Protein AF-0000000078875846 (afdb_homodimer)

pLDDT: mean 78.02, std 24.3, range [27.94, 97.88]

Radius of gyration: 31.75 Å; Cα contacts (8 Å, |Δi|>4): 490; chains: 2; bounding box: 48×80×135 Å

Solvent-accessible surface area (backbone atoms only — not comparable to full-atom values): 14966 Å² total; per-residue (Å²): 135,84,82,77,79,80,77,78,77,76,79,76,73,72,73,72,73,68,74,73,73,68,76,62,68,72,63,71,66,61,80,49,54,25,35,60,44,77,46,77,43,78,45,67,52,84,95,40,80,60,31,49,65,48,76,39,83,39,33,28,21,41,29,33,13,54,18,27,28,35,68,43,94,50,93,90,47,88,41,50,51,71,46,42,22,23,23,32,77,75,38,71,45,79,43,79,44,78,36,54,80,43,90,59,69,45,76,41,63,37,54,77,34,31,35,64,35,66,58,68,90,71,73,82,118,135,84,80,75,80,80,77,79,78,76,76,75,75,73,71,72,71,64,72,72,71,68,73,62,69,73,63,71,64,62,77,50,52,27,36,61,44,78,45,76,43,80,46,68,54,84,95,40,83,61,31,50,65,47,78,37,83,39,34,28,21,41,27,32,11,53,19,26,26,36,68,45,93,50,91,90,47,88,40,53,52,72,46,42,22,23,22,32,75,74,38,71,46,79,43,79,45,77,34,53,80,43,89,59,70,47,76,42,64,37,55,77,34,32,34,63,36,67,58,65,87,75,77,74,119

Nearest PDB structures (foldseek):
  5aej-assembly2_B  TM=7.466E-01  e=3.871E-05  Homo sapiens
  4jph-assembly2_C  TM=7.619E-01  e=1.679E-04  Mus musculus
  4jph-assembly2_D  TM=7.532E-01  e=4.006E-04  Mus musculus
  8enf-assembly1_A  TM=7.664E-01  e=6.899E-04  Caenorhabditis elegans
  5hk5-assembly2_E  TM=7.965E-01  e=8.574E-04  Mus musculus

Foldseek 3Di:
DPPPPPPPPPPPPPPPPPPPPPVPVPPPPPPQVKWKDKDWDWDDDPVDNQFDIDIDIAIDIDGHDDKDWAWDDDPVPTDTDIWAWDKDQDDKDWDWADTPRDGDIDIDIHGDGIDTDTPDPDDDD/DPPPPPPPPPPPPPPPPPPPPPCPVVPPPPCQVKWKDKDWDWDDDPVDNQFDIDIDIAIDIDGGDDKDWAWDDDPVPTDTDIWAWDKAQDDKDWDWADTPRDGDIDIDIHGDGIDTDTPDPDDDD

Sequence (250 aa):
MKLGTLVVLIILSVVLFQPFLNAQASLRFSSAKCRYRNFKQKVQIRDNPLCIPKKIRRSKCVGSCKSSAFPIVSAKGNQFRKICNCCTPIVEENEIVQFDGCEDTLTLPVIKRCECRPCGTRDELMKLGTLVVLIILSVVLFQPFLNAQASLRFSSAKCRYRNFKQKVQIRDNPLCIPKKIRRSKCVGSCKSSAFPIVSAKGNQFRKICNCCTPIVEENEIVQFDGCEDTLTLPVIKRCECRPCGTRDEL

Secondary structure (DSSP, 8-state):
--------------------------------EEEEEEEEEEE--TT-TTSPPEEEEEEEEEEEEEEEEEEE--SSSSEEEEEEEEEEEEEEEEEEEE-TTSS-EEEEEEEEEEEEEE--S-S--/--------------------------------EEEEEEEEEEE--TT-TTSPPEEEEEEEEEEEEEEEEEEE--SSSSEEEEEEEEEEEEEEEEEEEE-TTSS-EEEEEEEEEEEEEE--S-S--

InterPro domains:
  IPR006208 Glycoprotein hormone subunit beta [PF00007] (33-123)
  IPR029034 Cystine-knot cytokine [G3DSA:2.10.90.10] (19-124)
  IPR029034 Cystine-knot cytokine [SSF57501] (32-122)

Organism: Nematostella vectensis (NCBI:txid45351)

Structure (mmCIF, N/CA/C/O backbone):
data_AF-0000000078875846-model_v1
#
loop_
_entity.id
_entity.type
_entity.pdbx_description
1 polymer 'Glycoprotein hormone subunit beta domain-containing protein'
#
loop_
_atom_site.group_PDB
_atom_site.id
_atom_site.type_symbol
_atom_site.label_atom_id
_atom_site.label_alt_id
_atom_site.label_comp_id
_atom_site.label_asym_id
_atom_site.label_entity_id
_atom_site.label_seq_id
_atom_site.pdbx_PDB_ins_code
_atom_site.Cartn_x
_atom_site.Cartn_y
_atom_site.Cartn_z
_atom_site.occupancy
_atom_site.B_iso_or_equiv
_atom_site.auth_seq_id
_atom_site.auth_comp_id
_atom_site.auth_asym_id
_atom_site.auth_atom_id
_atom_site.pdbx_PDB_model_num
ATOM 1 N N . MET A 1 1 ? -30.531 40.312 -66.812 1 30.8 1 MET A N 1
ATOM 2 C CA . MET A 1 1 ? -30.75 39.531 -65.562 1 30.8 1 MET A CA 1
ATOM 3 C C . MET A 1 1 ? -29.438 39.062 -65 1 30.8 1 MET A C 1
ATOM 5 O O . MET A 1 1 ? -28.688 38.312 -65.625 1 30.8 1 MET A O 1
ATOM 9 N N . LYS A 1 2 ? -28.75 39.969 -64.125 1 41.53 2 LYS A N 1
ATOM 10 C CA . LYS A 1 2 ? -27.453 39.906 -63.469 1 41.53 2 LYS A CA 1
ATOM 11 C C . LYS A 1 2 ? -27.406 38.719 -62.5 1 41.53 2 LYS A C 1
ATOM 13 O O . LYS A 1 2 ? -28.359 38.469 -61.781 1 41.53 2 LYS A O 1
ATOM 18 N N . LEU A 1 3 ? -26.703 37.594 -62.906 1 42.38 3 LEU A N 1
ATOM 19 C CA . LEU A 1 3 ? -26.344 36.375 -62.188 1 42.38 3 LEU A CA 1
ATOM 20 C C . LEU A 1 3 ? -25.734 36.719 -60.812 1 42.38 3 LEU A C 1
ATOM 22 O O . LEU A 1 3 ? -24.75 37.469 -60.75 1 42.38 3 LEU A O 1
ATOM 26 N N . GLY A 1 4 ? -26.594 37 -59.781 1 41.16 4 GLY A N 1
ATOM 27 C CA . GLY A 1 4 ? -26.203 37.188 -58.406 1 41.16 4 GLY A CA 1
ATOM 28 C C . GLY A 1 4 ? -25.344 36.062 -57.875 1 41.16 4 GLY A C 1
ATOM 29 O O . GLY A 1 4 ? -25.641 34.875 -58.094 1 41.16 4 GLY A O 1
ATOM 30 N N . THR A 1 5 ? -23.984 36.219 -57.812 1 53.78 5 THR A N 1
ATOM 31 C CA . THR A 1 5 ? -22.938 35.375 -57.25 1 53.78 5 THR A CA 1
ATOM 32 C C . THR A 1 5 ? -23.203 35.062 -55.781 1 53.78 5 THR A C 1
ATOM 34 O O . THR A 1 5 ? -23.312 36 -54.969 1 53.78 5 THR A O 1
ATOM 37 N N . LEU A 1 6 ? -24.078 34.062 -55.438 1 46.47 6 LEU A N 1
ATOM 38 C CA . LEU A 1 6 ? -24.281 33.594 -54.062 1 46.47 6 LEU A CA 1
ATOM 39 C C . LEU A 1 6 ? -22.938 33.188 -53.438 1 46.47 6 LEU A C 1
ATOM 41 O O . LEU A 1 6 ? -22.25 32.312 -53.938 1 46.47 6 LEU A O 1
ATOM 45 N N . VAL A 1 7 ? -22.234 34.156 -52.781 1 47.88 7 VAL A N 1
ATOM 46 C CA . VAL A 1 7 ? -21.031 33.906 -52 1 47.88 7 VAL A CA 1
ATOM 47 C C . VAL A 1 7 ? -21.359 33.031 -50.781 1 47.88 7 VAL A C 1
ATOM 49 O O . VAL A 1 7 ? -22.125 33.469 -49.906 1 47.88 7 VAL A O 1
ATOM 52 N N . VAL A 1 8 ? -21.5 31.688 -50.906 1 47.72 8 VAL A N 1
ATOM 53 C CA . VAL A 1 8 ? -21.641 30.781 -49.781 1 47.72 8 VAL A CA 1
ATOM 54 C C . VAL A 1 8 ? -20.453 30.938 -48.844 1 47.72 8 VAL A C 1
ATOM 56 O O . VAL A 1 8 ? -19.312 30.703 -49.219 1 47.72 8 VAL A O 1
ATOM 59 N N . LEU A 1 9 ? -20.594 31.844 -47.844 1 45.47 9 LEU A N 1
ATOM 60 C CA . LEU A 1 9 ? -19.656 31.984 -46.719 1 45.47 9 LEU A CA 1
ATOM 61 C C . LEU A 1 9 ? -19.578 30.703 -45.906 1 45.47 9 LEU A C 1
ATOM 63 O O . LEU A 1 9 ? -20.547 30.312 -45.281 1 45.47 9 LEU A O 1
ATOM 67 N N . ILE A 1 10 ? -18.781 29.703 -46.312 1 52.78 10 ILE A N 1
ATOM 68 C CA . ILE A 1 10 ? -18.484 28.516 -45.531 1 52.78 10 ILE A CA 1
ATOM 69 C C . ILE A 1 10 ? -17.844 28.922 -44.188 1 52.78 10 ILE A C 1
ATOM 71 O O . ILE A 1 10 ? -16.766 29.516 -44.188 1 52.78 10 ILE A O 1
ATOM 75 N N . ILE A 1 11 ? -18.688 29.234 -43.188 1 49.91 11 ILE A N 1
ATOM 76 C CA . ILE A 1 11 ? -18.188 29.438 -41.812 1 49.91 11 ILE A CA 1
ATOM 77 C C . ILE A 1 11 ? -17.469 28.188 -41.344 1 49.91 11 ILE A C 1
ATOM 79 O O . ILE A 1 11 ? -18.078 27.141 -41.156 1 49.91 11 ILE A O 1
ATOM 83 N N . LEU A 1 12 ? -16.172 27.984 -41.781 1 49.03 12 LEU A N 1
ATOM 84 C CA . LEU A 1 12 ? -15.305 26.984 -41.188 1 49.03 12 LEU A CA 1
ATOM 85 C C . LEU A 1 12 ? -15.211 27.172 -39.656 1 49.03 12 LEU A C 1
ATOM 87 O O . LEU A 1 12 ? -14.656 28.172 -39.188 1 49.03 12 LEU A O 1
ATOM 91 N N . SER A 1 13 ? -16.266 26.859 -38.906 1 50.88 13 SER A N 1
ATOM 92 C CA . SER A 1 13 ? -16.156 26.812 -37.469 1 50.88 13 SER A CA 1
ATOM 93 C C . SER A 1 13 ? -14.914 26.047 -37.031 1 50.88 13 SER A C 1
ATOM 95 O O . SER A 1 13 ? -14.773 24.859 -37.344 1 50.88 13 SER A O 1
ATOM 97 N N . VAL A 1 14 ? -13.789 26.734 -37 1 47 14 VAL A N 1
ATOM 98 C CA . VAL A 1 14 ? -12.602 26.219 -36.344 1 47 14 VAL A CA 1
ATOM 99 C C . VAL A 1 14 ? -12.945 25.781 -34.906 1 47 14 VAL A C 1
ATOM 101 O O . VAL A 1 14 ? -13.297 26.609 -34.062 1 47 14 VAL A O 1
ATOM 104 N N . VAL A 1 15 ? -13.789 24.703 -34.75 1 46.88 15 VAL A N 1
ATOM 105 C CA . VAL A 1 15 ? -13.828 24.156 -33.406 1 46.88 15 VAL A CA 1
ATOM 106 C C . VAL A 1 15 ? -12.422 24.141 -32.812 1 46.88 15 VAL A C 1
ATOM 108 O O . VAL A 1 15 ? -11.539 23.438 -33.312 1 46.88 15 VAL A O 1
ATOM 111 N N . LEU A 1 16 ? -12 25.281 -32.281 1 46.38 16 LEU A N 1
ATOM 112 C CA . LEU A 1 16 ? -10.852 25.281 -31.375 1 46.38 16 LEU A CA 1
ATOM 113 C C . LEU A 1 16 ? -10.922 24.094 -30.422 1 46.38 16 LEU A C 1
ATOM 115 O O . LEU A 1 16 ? -11.828 24.016 -29.578 1 46.38 16 LEU A O 1
ATOM 119 N N . PHE A 1 17 ? -10.625 22.891 -30.953 1 47.84 17 PHE A N 1
ATOM 120 C CA . PHE A 1 17 ? -10.281 21.828 -30.016 1 47.84 17 PHE A CA 1
ATOM 121 C C . PHE A 1 17 ? -9.352 22.359 -28.922 1 47.84 17 PHE A C 1
ATOM 123 O O . PHE A 1 17 ? -8.219 22.75 -29.203 1 47.84 17 PHE A O 1
ATOM 130 N N . GLN A 1 18 ? -9.922 23.141 -27.938 1 44.47 18 GLN A N 1
ATOM 131 C CA . GLN A 1 18 ? -9.094 23.297 -26.75 1 44.47 18 GLN A CA 1
ATOM 132 C C . GLN A 1 18 ? -8.445 21.969 -26.344 1 44.47 18 GLN A C 1
ATOM 134 O O . GLN A 1 18 ? -9.133 20.953 -26.25 1 44.47 18 GLN A O 1
ATOM 139 N N . PRO A 1 19 ? -7.129 21.938 -26.625 1 42.31 19 PRO A N 1
ATOM 140 C CA . PRO A 1 19 ? -6.477 20.781 -25.984 1 42.31 19 PRO A CA 1
ATOM 141 C C . PRO A 1 19 ? -6.844 20.641 -24.516 1 42.31 19 PRO A C 1
ATOM 143 O O . PRO A 1 19 ? -6.805 21.609 -23.766 1 42.31 19 PRO A O 1
ATOM 146 N N . PHE A 1 20 ? -7.945 19.938 -24.25 1 45.41 20 PHE A N 1
ATOM 147 C CA . PHE A 1 20 ? -7.941 19.422 -22.891 1 45.41 20 PHE A CA 1
ATOM 148 C C . PHE A 1 20 ? -6.527 19.062 -22.453 1 45.41 20 PHE A C 1
ATOM 150 O O . PHE A 1 20 ? -5.848 18.281 -23.125 1 45.41 20 PHE A O 1
ATOM 157 N N . LEU A 1 21 ? -5.789 20.031 -21.922 1 35.41 21 LEU A N 1
ATOM 158 C CA . LEU A 1 21 ? -4.57 19.734 -21.172 1 35.41 21 LEU A CA 1
ATOM 159 C C . LEU A 1 21 ? -4.734 18.453 -20.359 1 35.41 21 LEU A C 1
ATOM 161 O O . LEU A 1 21 ? -5.594 18.375 -19.484 1 35.41 21 LEU A O 1
ATOM 165 N N . ASN A 1 22 ? -4.652 17.375 -21.047 1 37.69 22 ASN A N 1
ATOM 166 C CA . ASN A 1 22 ? -4.281 16.156 -20.328 1 37.69 22 ASN A CA 1
ATOM 167 C C . ASN A 1 22 ? -3.215 16.422 -19.266 1 37.69 22 ASN A C 1
ATOM 169 O O . ASN A 1 22 ? -2.1 16.828 -19.594 1 37.69 22 ASN A O 1
ATOM 173 N N . ALA A 1 23 ? -3.605 17.094 -18.141 1 30.62 23 ALA A N 1
ATOM 174 C CA . ALA A 1 23 ? -2.666 16.891 -17.031 1 30.62 23 ALA A CA 1
ATOM 175 C C . ALA A 1 23 ? -2.07 15.492 -17.078 1 30.62 23 ALA A C 1
ATOM 177 O O . ALA A 1 23 ? -2.695 14.531 -16.609 1 30.62 23 ALA A O 1
ATOM 178 N N . GLN A 1 24 ? -1.512 15.156 -18.109 1 31.33 24 GLN A N 1
ATOM 179 C CA . GLN A 1 24 ? -0.576 14.047 -17.984 1 31.33 24 GLN A CA 1
ATOM 180 C C . GLN A 1 24 ? 0.338 14.242 -16.766 1 31.33 24 GLN A C 1
ATOM 182 O O . GLN A 1 24 ? 1.17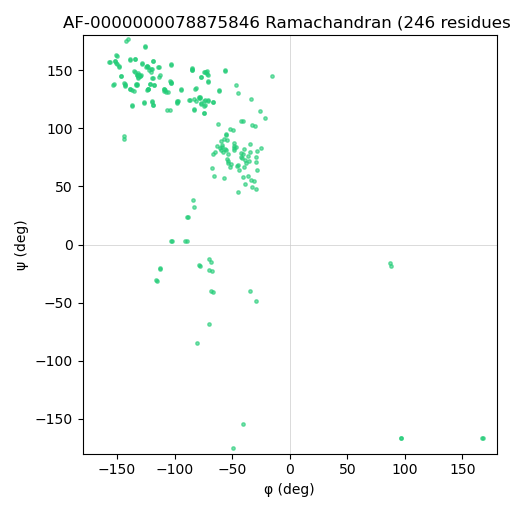 15.156 -16.766 1 31.33 24 GLN A O 1
ATOM 187 N N . ALA A 1 25 ? -0.181 14.188 -15.555 1 31.38 25 ALA A N 1
ATOM 188 C CA . ALA A 1 25 ? 0.838 13.945 -14.539 1 31.38 25 ALA A CA 1
ATOM 189 C C . ALA A 1 25 ? 2.014 13.156 -15.109 1 31.38 25 ALA A C 1
ATOM 191 O O . ALA A 1 25 ? 1.832 12.07 -15.664 1 31.38 25 ALA A O 1
ATOM 192 N N . SER A 1 26 ? 2.891 13.852 -15.781 1 34.03 26 SER A N 1
ATOM 193 C CA . SER A 1 26 ? 4.18 13.188 -15.938 1 34.03 26 SER A CA 1
ATOM 194 C C . SER A 1 26 ? 4.457 12.234 -14.773 1 34.03 26 SER A C 1
ATOM 196 O O . SER A 1 26 ? 4.719 12.68 -13.656 1 34.03 26 SER A O 1
ATOM 198 N N . LEU A 1 27 ? 3.686 11.32 -14.695 1 36.25 27 LEU A N 1
ATOM 199 C CA . LEU A 1 27 ? 4.145 10.258 -13.812 1 36.25 27 LEU A CA 1
ATOM 200 C C . LEU A 1 27 ? 5.637 10 -14 1 36.25 27 LEU A C 1
ATOM 202 O O . LEU A 1 27 ? 6.047 9.406 -14.992 1 36.25 27 LEU A O 1
ATOM 206 N N . ARG A 1 28 ? 6.379 11.047 -13.797 1 33.94 28 ARG A N 1
ATOM 207 C CA . ARG A 1 28 ? 7.723 10.555 -13.523 1 33.94 28 ARG A CA 1
ATOM 208 C C . ARG A 1 28 ? 7.68 9.18 -12.867 1 33.94 28 ARG A C 1
ATOM 210 O O . ARG A 1 28 ? 7.18 9.039 -11.75 1 33.94 28 ARG A O 1
ATOM 217 N N . PHE A 1 29 ? 7.383 8.164 -13.688 1 38.75 29 PHE A N 1
ATOM 218 C CA . PHE A 1 29 ? 7.594 6.805 -13.211 1 38.75 29 PHE A CA 1
ATOM 219 C C . PHE A 1 29 ? 8.945 6.676 -12.516 1 38.75 29 PHE A C 1
ATOM 221 O O . PHE A 1 29 ? 9.984 6.594 -13.18 1 38.75 29 PHE A O 1
ATOM 228 N N . SER A 1 30 ? 9.242 7.562 -11.719 1 40.47 30 SER A N 1
ATOM 229 C CA . SER A 1 30 ? 10.367 7 -10.977 1 40.47 30 SER A CA 1
ATOM 230 C C . SER A 1 30 ? 10.328 5.477 -10.984 1 40.47 30 SER A C 1
ATOM 232 O O . SER A 1 30 ? 9.258 4.875 -11 1 40.47 30 SER A O 1
ATOM 234 N N . SER A 1 31 ? 11.273 4.797 -11.594 1 45 31 SER A N 1
ATOM 235 C CA . SER A 1 31 ? 11.461 3.352 -11.703 1 45 31 SER A CA 1
ATOM 236 C C . SER A 1 31 ? 10.883 2.627 -10.492 1 45 31 SER A C 1
ATOM 238 O O . SER A 1 31 ? 11.422 2.715 -9.391 1 45 31 SER A O 1
ATOM 240 N N . ALA A 1 32 ? 9.656 2.908 -10.039 1 55.03 32 ALA A N 1
ATOM 241 C CA . ALA A 1 32 ? 9.141 1.943 -9.07 1 55.03 32 ALA A CA 1
ATOM 242 C C . ALA A 1 32 ? 9.664 0.54 -9.367 1 55.03 32 ALA A C 1
ATOM 244 O O . ALA A 1 32 ? 9.695 0.113 -10.523 1 55.03 32 ALA A O 1
ATOM 245 N N . LYS A 1 33 ? 10.547 0.12 -8.68 1 81.56 33 LYS A N 1
ATOM 246 C CA . LYS A 1 33 ? 11.117 -1.2 -8.93 1 81.56 33 LYS A CA 1
ATOM 247 C C . LYS A 1 33 ? 10.094 -2.301 -8.672 1 81.56 33 LYS A C 1
ATOM 249 O O . LYS A 1 33 ? 10.039 -2.859 -7.57 1 81.56 33 LYS A O 1
ATOM 254 N N . CYS A 1 34 ? 8.969 -2.254 -9.406 1 94 34 CYS A N 1
ATOM 255 C CA . CYS A 1 34 ? 8 -3.344 -9.414 1 94 34 CYS A CA 1
ATOM 256 C C . CYS A 1 34 ? 8.102 -4.16 -10.695 1 94 34 CYS A C 1
ATOM 258 O O . CYS A 1 34 ? 7.93 -3.623 -11.789 1 94 34 CYS A O 1
ATOM 260 N N . ARG A 1 35 ? 8.461 -5.359 -10.531 1 96.5 35 ARG A N 1
ATOM 261 C CA . ARG A 1 35 ? 8.672 -6.254 -11.664 1 96.5 35 ARG A CA 1
ATOM 262 C C . ARG A 1 35 ? 8.109 -7.645 -11.383 1 96.5 35 ARG A C 1
ATOM 264 O O . ARG A 1 35 ? 7.805 -7.969 -10.234 1 96.5 35 ARG A O 1
ATOM 271 N N . TYR A 1 36 ? 7.867 -8.359 -12.516 1 96.69 36 TYR A N 1
ATOM 272 C CA . TYR A 1 36 ? 7.484 -9.75 -12.266 1 96.69 36 TYR A CA 1
ATOM 273 C C . TYR A 1 36 ? 8.711 -10.633 -12.094 1 96.69 36 TYR A C 1
ATOM 275 O O . TYR A 1 36 ? 9.781 -10.328 -12.625 1 96.69 36 TYR A O 1
ATOM 283 N N . ARG A 1 37 ? 8.594 -11.609 -11.367 1 97.25 37 ARG A N 1
ATOM 284 C CA . ARG A 1 37 ? 9.617 -12.625 -11.141 1 97.25 37 ARG A CA 1
ATOM 285 C C . ARG A 1 37 ? 9.031 -14.023 -11.258 1 97.25 37 ARG A C 1
ATOM 287 O O . ARG A 1 37 ? 7.926 -14.281 -10.773 1 97.25 37 ARG A O 1
ATOM 294 N N . ASN A 1 38 ? 9.805 -14.82 -11.898 1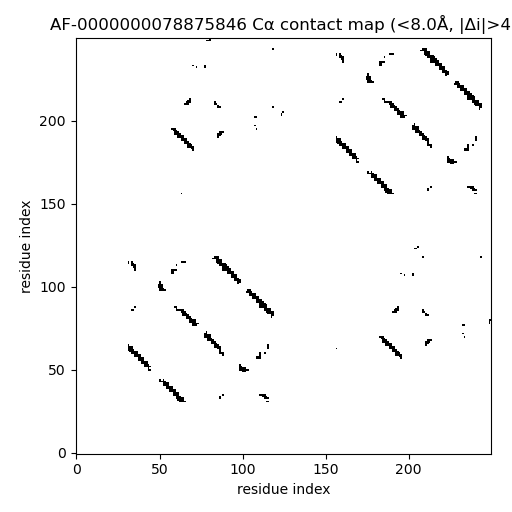 96.88 38 ASN A N 1
ATOM 295 C CA . ASN A 1 38 ? 9.375 -16.219 -12.008 1 96.88 38 ASN A CA 1
ATOM 296 C C . ASN A 1 38 ? 9.797 -17.016 -10.781 1 96.88 38 ASN A C 1
ATOM 298 O O . ASN A 1 38 ? 10.789 -16.703 -10.133 1 96.88 38 ASN A O 1
ATOM 302 N N . PHE A 1 39 ? 9.023 -18.031 -10.508 1 97.44 39 PHE A N 1
ATOM 303 C CA . PHE A 1 39 ? 9.328 -19 -9.461 1 97.44 39 PHE A CA 1
ATOM 304 C C . PHE A 1 39 ? 8.742 -20.359 -9.797 1 97.44 39 PHE A C 1
ATOM 306 O O . PHE A 1 39 ? 7.938 -20.484 -10.727 1 97.44 39 PHE A O 1
ATOM 313 N N . LYS A 1 40 ? 9.242 -21.312 -9.117 1 96.94 40 LYS A N 1
ATOM 314 C CA . LYS A 1 40 ? 8.711 -22.656 -9.312 1 96.94 40 LYS A CA 1
ATOM 315 C C . LYS A 1 40 ? 7.801 -23.047 -8.148 1 96.94 40 LYS A C 1
ATOM 317 O O . LYS A 1 40 ? 8.102 -22.75 -6.992 1 96.94 40 LYS A O 1
ATOM 322 N N . GLN A 1 41 ? 6.719 -23.719 -8.508 1 95.44 41 GLN A N 1
ATOM 323 C CA . GLN A 1 41 ? 5.766 -24.188 -7.512 1 95.44 41 GLN A CA 1
ATOM 324 C C . GLN A 1 41 ? 5.32 -25.609 -7.805 1 95.44 41 GLN A C 1
ATOM 326 O O . GLN A 1 41 ? 4.996 -25.953 -8.945 1 95.44 41 GLN A O 1
ATOM 331 N N . LYS A 1 42 ? 5.328 -26.406 -6.793 1 95.38 42 LYS A N 1
ATOM 332 C CA . LYS A 1 42 ? 4.742 -27.734 -6.93 1 95.38 42 LYS A CA 1
ATOM 333 C C . LYS A 1 42 ? 3.221 -27.688 -6.848 1 95.38 42 LYS A C 1
ATOM 335 O O . LYS A 1 42 ? 2.666 -27.141 -5.891 1 95.38 42 LYS A O 1
ATOM 340 N N . VAL A 1 43 ? 2.652 -28.25 -7.867 1 92.94 43 VAL A N 1
ATOM 341 C CA . VAL A 1 43 ? 1.195 -28.188 -7.91 1 92.94 43 VAL A CA 1
ATOM 342 C C . VAL A 1 43 ? 0.62 -29.594 -7.945 1 92.94 43 VAL A C 1
ATOM 344 O O . VAL A 1 43 ? 1.165 -30.484 -8.609 1 92.94 43 VAL A O 1
ATOM 347 N N . GLN A 1 44 ? -0.454 -29.828 -7.191 1 92 44 GLN A N 1
ATOM 348 C CA . GLN A 1 44 ? -1.208 -31.078 -7.156 1 92 44 GLN A CA 1
ATOM 349 C C . GLN A 1 44 ? -2.707 -30.812 -7.273 1 92 44 GLN A C 1
ATOM 351 O O . GLN A 1 44 ? -3.215 -29.828 -6.746 1 92 44 GLN A O 1
ATOM 356 N N . ILE A 1 45 ? -3.312 -31.781 -8 1 90.06 45 ILE A N 1
ATOM 357 C CA . ILE A 1 45 ? -4.77 -31.703 -8.062 1 90.06 45 ILE A CA 1
ATOM 358 C C . ILE A 1 45 ? -5.375 -32.344 -6.816 1 90.06 45 ILE A C 1
ATOM 360 O O . ILE A 1 45 ? -5.262 -33.562 -6.613 1 90.06 45 ILE A O 1
ATOM 364 N N . ARG A 1 46 ? -6.02 -31.484 -6.07 1 88.25 46 ARG A N 1
ATOM 365 C CA . ARG A 1 46 ? -6.488 -31.938 -4.766 1 88.25 46 ARG A CA 1
ATOM 366 C C . ARG A 1 46 ? -7.586 -33 -4.91 1 88.25 46 ARG A C 1
ATOM 368 O O . ARG A 1 46 ? -7.582 -34 -4.199 1 88.25 46 ARG A O 1
ATOM 375 N N . ASP A 1 47 ? -8.5 -32.875 -5.793 1 88.31 47 ASP A N 1
ATOM 376 C CA . ASP A 1 47 ? -9.688 -33.719 -5.879 1 88.31 47 ASP A CA 1
ATOM 377 C C . ASP A 1 47 ? -9.43 -34.938 -6.75 1 88.31 47 ASP A C 1
ATOM 379 O O . ASP A 1 47 ? -10.352 -35.719 -7.02 1 88.31 47 ASP A O 1
ATOM 383 N N . ASN A 1 48 ? -8.172 -35.188 -7.316 1 93.25 48 ASN A N 1
ATOM 384 C CA . ASN A 1 48 ? -7.832 -36.344 -8.172 1 93.25 48 ASN A CA 1
ATOM 385 C C . ASN A 1 48 ? -6.414 -36.812 -7.914 1 93.25 48 ASN A C 1
ATOM 387 O O . ASN A 1 48 ? -5.473 -36.406 -8.586 1 93.25 48 ASN A O 1
ATOM 391 N N . PRO A 1 49 ? -6.277 -37.812 -6.992 1 92.38 49 PRO A N 1
ATOM 392 C CA . PRO A 1 49 ? -4.949 -38.281 -6.59 1 92.38 49 PRO A CA 1
ATOM 393 C C . PRO A 1 49 ? -4.234 -39.062 -7.707 1 92.38 49 PRO A C 1
ATOM 395 O O . PRO A 1 49 ? -3.037 -39.312 -7.605 1 92.38 49 PRO A O 1
ATOM 398 N N . LEU A 1 50 ? -4.945 -39.406 -8.68 1 95.5 50 LEU A N 1
ATOM 399 C CA . LEU A 1 50 ? -4.328 -40.094 -9.805 1 95.5 50 LEU A CA 1
ATOM 400 C C . LEU A 1 50 ? -3.42 -39.156 -10.594 1 95.5 50 LEU A C 1
ATOM 402 O O . LEU A 1 50 ? -2.531 -39.625 -11.32 1 95.5 50 LEU A O 1
ATOM 406 N N . CYS A 1 51 ? -3.656 -37.844 -10.469 1 96.31 51 CYS A N 1
ATOM 407 C CA . CYS A 1 51 ? -2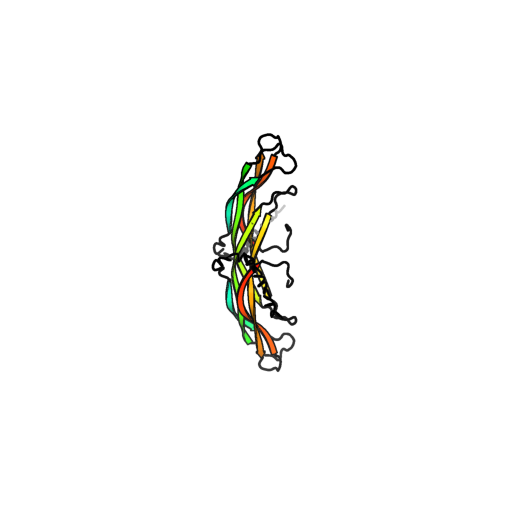.818 -36.875 -11.133 1 96.31 51 CYS A CA 1
ATOM 408 C C . CYS A 1 51 ? -1.468 -36.75 -10.445 1 96.31 51 CYS A C 1
ATOM 410 O O . CYS A 1 51 ? -1.4 -36.375 -9.266 1 96.31 51 CYS A O 1
ATOM 412 N N . ILE A 1 52 ? -0.342 -36.938 -11.109 1 96.56 52 ILE A N 1
ATOM 413 C CA . ILE A 1 52 ? 1.005 -36.875 -10.547 1 96.56 52 ILE A CA 1
ATOM 414 C C . ILE A 1 52 ? 1.417 -35.406 -10.352 1 96.56 52 ILE A C 1
ATOM 416 O O . ILE A 1 52 ? 1.387 -34.625 -11.289 1 96.56 52 ILE A O 1
ATOM 420 N N . PRO A 1 53 ? 1.721 -35.062 -9.156 1 95.56 53 PRO A N 1
ATOM 421 C CA . PRO A 1 53 ? 2.176 -33.688 -8.914 1 95.56 53 PRO A CA 1
ATOM 422 C C . PRO A 1 53 ? 3.383 -33.312 -9.766 1 95.56 53 PRO A C 1
ATOM 424 O O . PRO A 1 53 ? 4.203 -34.188 -10.094 1 95.56 53 PRO A O 1
ATOM 427 N N . LYS A 1 54 ? 3.463 -31.969 -10.094 1 94.12 54 LYS A N 1
ATOM 428 C CA . LYS A 1 54 ? 4.605 -31.516 -10.875 1 94.12 54 LYS A CA 1
ATOM 429 C C . LYS A 1 54 ? 4.98 -30.078 -10.523 1 94.12 54 LYS A C 1
ATOM 431 O O . LYS A 1 54 ? 4.145 -29.312 -10.031 1 94.12 54 LYS A O 1
ATOM 436 N N . LYS A 1 55 ? 6.258 -29.797 -10.742 1 95.75 55 LYS A N 1
ATOM 437 C CA . LYS A 1 55 ? 6.766 -28.438 -10.547 1 95.75 55 LYS A CA 1
ATOM 438 C C . LYS A 1 55 ? 6.496 -27.578 -11.781 1 95.75 55 LYS A C 1
ATOM 440 O O . LYS A 1 55 ? 6.879 -27.938 -12.891 1 95.75 55 LYS A O 1
ATOM 445 N N . ILE A 1 56 ? 5.832 -26.469 -11.5 1 95.44 56 ILE A N 1
ATOM 446 C CA . ILE A 1 56 ? 5.496 -25.594 -12.617 1 95.44 56 ILE A CA 1
ATOM 447 C C . ILE A 1 56 ? 6.086 -24.203 -12.383 1 95.44 56 ILE A C 1
ATOM 449 O O . ILE A 1 56 ? 6.281 -23.781 -11.242 1 95.44 56 ILE A O 1
ATOM 453 N N . ARG A 1 57 ? 6.391 -23.578 -13.523 1 95.25 57 ARG A N 1
ATOM 454 C CA . ARG A 1 57 ? 6.84 -22.188 -13.477 1 95.25 57 ARG A CA 1
ATOM 455 C C . ARG A 1 57 ? 5.66 -21.234 -13.312 1 95.25 57 ARG A C 1
ATOM 457 O O . ARG A 1 57 ? 4.672 -21.328 -14.047 1 95.25 57 ARG A O 1
ATOM 464 N N . ARG A 1 58 ? 5.805 -20.359 -12.258 1 96.62 58 ARG A N 1
ATOM 465 C CA . ARG A 1 58 ? 4.82 -19.312 -12.008 1 96.62 58 ARG A CA 1
ATOM 466 C C . ARG A 1 58 ? 5.484 -17.938 -11.938 1 96.62 58 ARG A C 1
ATOM 468 O O . ARG A 1 58 ? 6.711 -17.844 -12.008 1 96.62 58 ARG A O 1
ATOM 475 N N . SER A 1 59 ? 4.578 -16.922 -11.93 1 97.62 59 SER A N 1
ATOM 476 C CA . SER A 1 59 ? 5.098 -15.555 -11.844 1 97.62 59 SER A CA 1
ATOM 477 C C . SER A 1 59 ? 4.391 -14.758 -10.758 1 97.62 59 SER A C 1
ATOM 479 O O . SER A 1 59 ? 3.205 -14.961 -10.5 1 97.62 59 SER A O 1
ATOM 481 N N . LYS A 1 60 ? 5.176 -13.906 -10.141 1 97.88 60 LYS A N 1
ATOM 482 C CA . LYS A 1 60 ? 4.648 -12.992 -9.133 1 97.88 60 LYS A CA 1
ATOM 483 C C . LYS A 1 60 ? 5.172 -11.578 -9.344 1 97.88 60 LYS A C 1
ATOM 485 O O . LYS A 1 60 ? 6.145 -11.367 -10.07 1 97.88 60 LYS A O 1
ATOM 490 N N . CYS A 1 61 ? 4.418 -10.664 -8.766 1 97.19 61 CYS A N 1
ATOM 491 C CA . CYS A 1 61 ? 4.91 -9.289 -8.758 1 97.19 61 CYS A CA 1
ATOM 492 C C . CYS A 1 61 ? 5.664 -8.992 -7.465 1 97.19 61 CYS A C 1
ATOM 494 O O . CYS A 1 61 ? 5.215 -9.359 -6.379 1 97.19 61 CYS A O 1
ATOM 496 N N . VAL A 1 62 ? 6.836 -8.352 -7.684 1 97.06 62 VAL A N 1
ATOM 497 C CA . VAL A 1 62 ? 7.641 -7.965 -6.531 1 97.06 62 VAL A CA 1
ATOM 498 C C . VAL A 1 62 ? 8.32 -6.625 -6.805 1 97.06 62 VAL A C 1
ATOM 500 O O . VAL A 1 62 ? 8.789 -6.375 -7.914 1 97.06 62 VAL A O 1
ATOM 503 N N . GLY A 1 63 ? 8.297 -5.828 -5.695 1 95.62 63 GLY A N 1
ATOM 504 C CA . GLY A 1 63 ? 9.008 -4.566 -5.82 1 95.62 63 GLY A CA 1
ATOM 505 C C . GLY A 1 63 ? 8.695 -3.586 -4.707 1 95.62 63 GLY A C 1
ATOM 506 O O . GLY A 1 63 ? 8.289 -3.99 -3.615 1 95.62 63 GLY A O 1
ATOM 507 N N . SER A 1 64 ? 9.102 -2.346 -4.941 1 94 64 SER A N 1
ATOM 508 C CA . SER A 1 64 ? 8.852 -1.237 -4.027 1 94 64 SER A CA 1
ATOM 509 C C . SER A 1 64 ? 8.102 -0.107 -4.727 1 94 64 SER A C 1
ATOM 511 O O . SER A 1 64 ? 8.414 0.247 -5.863 1 94 64 SER A O 1
ATOM 513 N N . CYS A 1 65 ? 7.082 0.338 -3.988 1 93.69 65 CYS A N 1
ATOM 514 C CA . CYS A 1 65 ? 6.246 1.382 -4.574 1 93.69 65 CYS A CA 1
ATOM 515 C C . CYS A 1 65 ? 6.188 2.604 -3.664 1 93.69 65 CYS A C 1
ATOM 517 O O . CYS A 1 65 ? 6.297 2.482 -2.443 1 93.69 65 CYS A O 1
ATOM 519 N N . LYS A 1 66 ? 5.957 3.672 -4.324 1 94 66 LYS A N 1
ATOM 520 C CA . LYS A 1 66 ? 5.91 4.938 -3.602 1 94 66 LYS A CA 1
ATOM 521 C C . LYS A 1 66 ? 4.656 5.031 -2.736 1 94 66 LYS A C 1
ATOM 523 O O . LYS A 1 66 ? 3.598 4.52 -3.111 1 94 66 LYS A O 1
ATOM 528 N N . SER A 1 67 ? 4.891 5.711 -1.606 1 94 67 SER A N 1
ATOM 529 C CA . SER A 1 67 ? 3.768 5.984 -0.714 1 94 67 SER A CA 1
ATOM 530 C C . SER A 1 67 ? 4.043 7.203 0.161 1 94 67 SER A C 1
ATOM 532 O O . SER A 1 67 ? 5.195 7.605 0.331 1 94 67 SER A O 1
ATOM 534 N N . SER A 1 68 ? 2.943 7.758 0.602 1 95.5 68 SER A N 1
ATOM 535 C CA . SER A 1 68 ? 3.059 8.93 1.463 1 95.5 68 SER A CA 1
ATOM 536 C C . SER A 1 68 ? 1.871 9.031 2.414 1 95.5 68 SER A C 1
ATOM 538 O O . SER A 1 68 ? 0.799 8.492 2.141 1 95.5 68 SER A O 1
ATOM 540 N N . ALA A 1 69 ? 2.107 9.781 3.545 1 95.81 69 ALA A N 1
ATOM 541 C CA . ALA A 1 69 ? 1.072 10.117 4.52 1 95.81 69 ALA A CA 1
ATOM 542 C C . ALA A 1 69 ? 1.182 11.57 4.957 1 95.81 69 ALA A C 1
ATOM 544 O O . ALA A 1 69 ? 2.168 11.969 5.582 1 95.81 69 ALA A O 1
ATOM 545 N N . PHE A 1 70 ? 0.096 12.25 4.676 1 96.25 70 PHE A N 1
ATOM 546 C CA . PHE A 1 70 ? 0.04 13.68 4.941 1 96.25 70 PHE A CA 1
ATOM 547 C C . PHE A 1 70 ? -0.883 13.977 6.117 1 96.25 70 PHE A C 1
ATOM 549 O O . PHE A 1 70 ? -2.02 13.5 6.156 1 96.25 70 PHE A O 1
ATOM 556 N N . PRO A 1 71 ? -0.347 14.844 7.043 1 94.62 71 PRO A N 1
ATOM 557 C CA . PRO A 1 71 ? -1.268 15.219 8.117 1 94.62 71 PRO A CA 1
ATOM 558 C C . PRO A 1 71 ? -2.385 16.141 7.648 1 94.62 71 PRO A C 1
ATOM 560 O O . PRO A 1 71 ? -2.15 17.016 6.812 1 94.62 71 PRO A O 1
ATOM 563 N N . ILE A 1 72 ? -3.576 15.891 8.164 1 90.38 72 ILE A N 1
ATOM 564 C CA . ILE A 1 72 ? -4.699 16.766 7.879 1 90.38 72 ILE A CA 1
ATOM 565 C C . ILE A 1 72 ? -5.125 17.484 9.156 1 90.38 72 ILE A C 1
ATOM 567 O O . ILE A 1 72 ? -4.969 16.953 10.258 1 90.38 72 ILE A O 1
ATOM 571 N N . VAL A 1 73 ? -5.523 18.688 8.945 1 84.5 73 VAL A N 1
ATOM 572 C CA . VAL A 1 73 ? -6.059 19.422 10.086 1 84.5 73 VAL A CA 1
ATOM 573 C C . VAL A 1 73 ? -7.449 18.906 10.438 1 84.5 73 VAL A C 1
ATOM 575 O O . VAL A 1 73 ? -8.336 18.859 9.578 1 84.5 73 VAL A O 1
ATOM 578 N N . SER A 1 74 ? -7.602 18.406 11.656 1 82.25 74 SER A N 1
ATOM 579 C CA . SER A 1 74 ? -8.859 17.781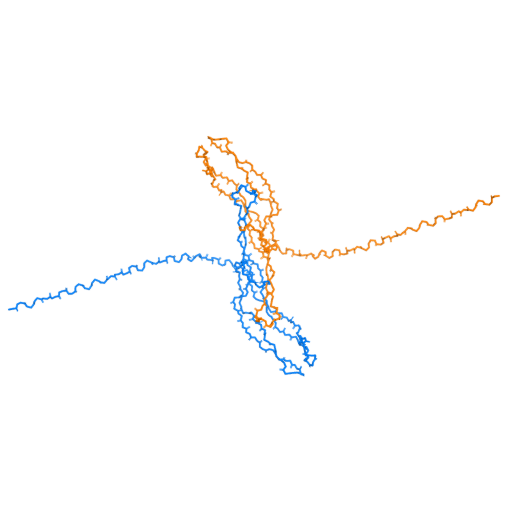 12.07 1 82.25 74 SER A CA 1
ATOM 580 C C . SER A 1 74 ? -9.141 18.031 13.547 1 82.25 74 SER A C 1
ATOM 582 O O . SER A 1 74 ? -8.211 18.172 14.344 1 82.25 74 SER A O 1
ATOM 584 N N . ALA A 1 75 ? -10.422 18.188 13.812 1 78.44 75 ALA A N 1
ATOM 585 C CA . ALA A 1 75 ? -10.844 18.312 15.203 1 78.44 75 ALA A CA 1
ATOM 586 C C . ALA A 1 75 ? -10.883 16.938 15.891 1 78.44 75 ALA A C 1
ATOM 588 O O . ALA A 1 75 ? -10.938 16.859 17.125 1 78.44 75 ALA A O 1
ATOM 589 N N . LYS A 1 76 ? -10.922 15.875 15.156 1 83.75 76 LYS A N 1
ATOM 590 C CA . LYS A 1 76 ? -11.078 14.516 15.656 1 83.75 76 LYS A CA 1
ATOM 591 C C . LYS A 1 76 ? -9.727 13.891 15.984 1 83.75 76 LYS A C 1
ATOM 593 O O . LYS A 1 76 ? -9.594 12.664 15.992 1 83.75 76 LYS A O 1
ATOM 598 N N . GLY A 1 77 ? -8.656 14.734 16.266 1 86.94 77 GLY A N 1
ATOM 599 C CA . GLY A 1 77 ? -7.336 14.188 16.562 1 86.94 77 GLY A CA 1
ATOM 600 C C . GLY A 1 77 ? -6.414 14.164 15.359 1 86.94 77 GLY A C 1
ATOM 601 O O . GLY A 1 77 ? -6.66 14.859 14.375 1 86.94 77 GLY A O 1
ATOM 602 N N . ASN A 1 78 ? -5.316 13.422 15.539 1 91.19 78 ASN A N 1
ATOM 603 C CA . ASN A 1 78 ? -4.332 13.344 14.469 1 91.19 78 ASN A CA 1
ATOM 604 C C . ASN A 1 78 ? -4.82 12.461 13.32 1 91.19 78 ASN A C 1
ATOM 606 O O . ASN A 1 78 ? -5.074 11.273 13.508 1 91.19 78 ASN A O 1
ATOM 610 N N . GLN A 1 79 ? -5.059 13.086 12.18 1 91.44 79 GLN A N 1
ATOM 611 C CA . GLN A 1 79 ? -5.473 12.375 10.977 1 91.44 79 GLN A CA 1
ATOM 612 C C . GLN A 1 79 ? -4.469 12.594 9.844 1 91.44 79 GLN A C 1
ATOM 614 O O . GLN A 1 79 ? -3.852 13.656 9.742 1 91.44 79 GLN A O 1
ATOM 619 N N . PHE A 1 80 ? -4.438 11.547 9 1 93.25 80 PHE A N 1
ATOM 620 C CA . PHE A 1 80 ? -3.521 11.594 7.867 1 93.25 80 PHE A CA 1
ATOM 621 C C . PHE A 1 80 ? -4.227 11.164 6.586 1 93.25 80 PHE A C 1
ATOM 623 O O . PHE A 1 80 ? -5.051 10.242 6.602 1 93.25 80 PHE A O 1
ATOM 630 N N . ARG A 1 81 ? -3.957 11.875 5.535 1 93 81 ARG A N 1
ATOM 631 C CA . ARG A 1 81 ? -4.305 11.414 4.195 1 93 81 ARG A CA 1
ATOM 632 C C . ARG A 1 81 ? -3.197 10.547 3.609 1 93 81 ARG A C 1
ATOM 634 O O . ARG A 1 81 ? -2.066 11.008 3.441 1 93 81 ARG A O 1
ATOM 641 N N . LYS A 1 82 ? -3.586 9.406 3.248 1 93.12 82 LYS A N 1
ATOM 642 C CA . LYS A 1 82 ? -2.598 8.438 2.773 1 93.12 82 LYS A CA 1
ATOM 643 C C . LYS A 1 82 ? -2.734 8.211 1.271 1 93.12 82 LYS A C 1
ATOM 645 O O . LYS A 1 82 ? -3.848 8.109 0.751 1 93.12 82 LYS A O 1
ATOM 650 N N . ILE A 1 83 ? -1.592 8.242 0.656 1 93.44 83 ILE A N 1
ATOM 651 C CA . ILE A 1 83 ? -1.459 7.781 -0.721 1 93.44 83 ILE A CA 1
ATOM 652 C C . ILE A 1 83 ? -0.467 6.621 -0.782 1 93.44 83 ILE A C 1
ATOM 654 O O . ILE A 1 83 ? 0.696 6.77 -0.399 1 93.44 83 ILE A O 1
ATOM 658 N N . CYS A 1 84 ? -0.964 5.609 -1.282 1 91.88 84 CYS A N 1
ATOM 659 C CA . CYS A 1 84 ? -0.097 4.438 -1.276 1 91.88 84 CYS A CA 1
ATOM 660 C C . CYS A 1 84 ? -0.284 3.613 -2.545 1 91.88 84 CYS A C 1
ATOM 662 O O . CYS A 1 84 ? -1.41 3.428 -3.01 1 91.88 84 CYS A O 1
ATOM 664 N N . ASN A 1 85 ? 0.801 3.197 -3.08 1 92.06 85 ASN A N 1
ATOM 665 C CA . ASN A 1 85 ? 0.795 2.297 -4.227 1 92.06 85 ASN A CA 1
ATOM 666 C C . ASN A 1 85 ? 1.368 0.928 -3.867 1 92.06 85 ASN A C 1
ATOM 668 O O . ASN A 1 85 ? 2.242 0.823 -3.006 1 92.06 85 ASN A O 1
ATOM 672 N N . CYS A 1 86 ? 0.899 -0.131 -4.637 1 92.94 86 CYS A N 1
ATOM 673 C CA . CYS A 1 86 ? 1.341 -1.505 -4.426 1 92.94 86 CYS A CA 1
ATOM 674 C C . CYS A 1 86 ? 1.65 -2.188 -5.75 1 92.94 86 CYS A C 1
ATOM 676 O O . CYS A 1 86 ? 1.003 -1.913 -6.762 1 92.94 86 CYS A O 1
ATOM 678 N N . CYS A 1 87 ? 2.572 -3.064 -5.664 1 94.44 87 CYS A N 1
ATOM 679 C CA . CYS A 1 87 ? 2.945 -3.818 -6.855 1 94.44 87 CYS A CA 1
ATOM 680 C C . CYS A 1 87 ? 1.806 -4.723 -7.309 1 94.44 87 CYS A C 1
ATOM 682 O O . CYS A 1 87 ? 1.362 -5.594 -6.559 1 94.44 87 CYS A O 1
ATOM 684 N N . THR A 1 88 ? 1.387 -4.527 -8.555 1 94.38 88 THR A N 1
ATOM 685 C CA . THR A 1 88 ? 0.155 -5.148 -9.039 1 94.38 88 THR A CA 1
ATOM 686 C C . THR A 1 88 ? 0.331 -5.672 -10.461 1 94.38 88 THR A C 1
ATOM 688 O O . THR A 1 88 ? 0.894 -4.984 -11.312 1 94.38 88 THR A O 1
ATOM 691 N N . PRO A 1 89 ? -0.166 -6.977 -10.656 1 95.62 89 PRO A N 1
ATOM 692 C CA . PRO A 1 89 ? -0.17 -7.434 -12.047 1 95.62 89 PRO A CA 1
ATOM 693 C C . PRO A 1 89 ? -1.049 -6.574 -12.953 1 95.62 89 PRO A C 1
ATOM 695 O O . PRO A 1 89 ? -2.201 -6.289 -12.609 1 95.62 89 PRO A O 1
ATOM 698 N N . ILE A 1 90 ? -0.471 -6.203 -14.086 1 95.31 90 ILE A N 1
ATOM 699 C CA . ILE A 1 90 ? -1.242 -5.363 -14.992 1 95.31 90 ILE A CA 1
ATOM 700 C C . ILE A 1 90 ? -1.518 -6.129 -16.297 1 95.31 90 ILE A C 1
ATOM 702 O O . ILE A 1 90 ? -2.514 -5.871 -16.969 1 95.31 90 ILE A O 1
ATOM 706 N N . VAL A 1 91 ? -0.62 -7 -16.688 1 96.88 91 VAL A N 1
ATOM 707 C CA . VAL A 1 91 ? -0.796 -7.879 -17.844 1 96.88 91 VAL A CA 1
ATOM 708 C C . VAL A 1 91 ? -0.568 -9.328 -17.422 1 96.88 91 VAL A C 1
ATOM 710 O O . VAL A 1 91 ? 0.468 -9.656 -16.844 1 96.88 91 VAL A O 1
ATOM 713 N N . GLU A 1 92 ? -1.557 -10.109 -17.656 1 96.44 92 GLU A N 1
ATOM 714 C CA . GLU A 1 92 ? -1.458 -11.539 -17.375 1 96.44 92 GLU A CA 1
ATOM 715 C C . GLU A 1 92 ? -1.954 -12.375 -18.547 1 96.44 92 GLU A C 1
ATOM 717 O O . GLU A 1 92 ? -2.82 -11.938 -19.312 1 96.44 92 GLU A O 1
ATOM 722 N N . GLU A 1 93 ? -1.391 -13.469 -18.766 1 96.31 93 GLU A N 1
ATOM 723 C CA . GLU A 1 93 ? -1.842 -14.516 -19.688 1 96.31 93 GLU A CA 1
ATOM 724 C C . GLU A 1 93 ? -2.123 -15.812 -18.938 1 96.31 93 GLU A C 1
ATOM 726 O O . GLU A 1 93 ? -1.646 -16.016 -17.812 1 96.31 93 GLU A O 1
ATOM 731 N N . ASN A 1 94 ? -2.986 -16.641 -19.625 1 96.19 94 ASN A N 1
ATOM 732 C CA . ASN A 1 94 ? -3.283 -17.922 -18.969 1 96.19 94 ASN A CA 1
ATOM 733 C C . ASN A 1 94 ? -2.518 -19.062 -19.625 1 96.19 94 ASN A C 1
ATOM 735 O O . ASN A 1 94 ? -2.367 -19.109 -20.844 1 96.19 94 ASN A O 1
ATOM 739 N N . GLU A 1 95 ? -2.068 -19.875 -18.781 1 94.31 95 GLU A N 1
ATOM 740 C CA . GLU A 1 95 ? -1.438 -21.109 -19.219 1 94.31 95 GLU A CA 1
ATOM 741 C C . GLU A 1 95 ? -2.207 -22.328 -18.719 1 94.31 95 GLU A C 1
ATOM 743 O O . GLU A 1 95 ? -2.656 -22.359 -17.578 1 94.31 95 GLU A O 1
ATOM 748 N N . ILE A 1 96 ? -2.377 -23.312 -19.609 1 94.56 96 ILE A N 1
ATOM 749 C CA . ILE A 1 96 ? -3.025 -24.562 -19.234 1 94.56 96 ILE A CA 1
ATOM 750 C C . ILE A 1 96 ? -1.969 -25.625 -18.922 1 94.56 96 ILE A C 1
ATOM 752 O O . ILE A 1 96 ? -1.104 -25.922 -19.75 1 94.56 96 ILE A O 1
ATOM 756 N N . VAL A 1 97 ? -2.059 -26.078 -17.797 1 94.38 97 VAL A N 1
ATOM 757 C CA . VAL A 1 97 ? -1.101 -27.094 -17.344 1 94.38 97 VAL A CA 1
ATOM 758 C C . VAL A 1 97 ? -1.77 -28.453 -17.312 1 94.38 97 VAL A C 1
ATOM 760 O O . VAL A 1 97 ? -2.857 -28.609 -16.75 1 94.38 97 VAL A O 1
ATOM 763 N N . GLN A 1 98 ? -1.128 -29.469 -17.891 1 95.19 98 GLN A N 1
ATOM 764 C CA . GLN A 1 98 ? -1.585 -30.859 -17.859 1 95.19 98 GLN A CA 1
ATOM 765 C C . GLN A 1 98 ? -0.79 -31.672 -16.859 1 95.19 98 GLN A C 1
ATOM 767 O O . GLN A 1 98 ? 0.365 -31.359 -16.562 1 95.19 98 GLN A O 1
ATOM 772 N N . PHE A 1 99 ? -1.441 -32.719 -16.422 1 95.06 99 PHE A N 1
ATOM 773 C CA . PHE A 1 99 ? -0.805 -33.594 -15.445 1 95.06 99 PHE A CA 1
ATOM 774 C C . PHE A 1 99 ? -0.66 -35 -15.992 1 95.06 99 PHE A C 1
ATOM 776 O O . PHE A 1 99 ? -1.484 -35.438 -16.781 1 95.06 99 PHE A O 1
ATOM 783 N N . ASP A 1 100 ? 0.423 -35.562 -15.625 1 95.81 100 ASP A N 1
ATOM 784 C CA . ASP A 1 100 ? 0.585 -36.969 -15.977 1 95.81 100 ASP A CA 1
ATOM 785 C C . ASP A 1 100 ? -0.323 -37.844 -15.125 1 95.81 100 ASP A C 1
ATOM 787 O O . ASP A 1 100 ? -0.633 -37.5 -13.984 1 95.81 100 ASP A O 1
ATOM 791 N N . GLY A 1 101 ? -0.782 -39 -15.734 1 96.44 101 GLY A N 1
ATOM 792 C CA . GLY A 1 101 ? -1.561 -40 -15 1 96.44 101 GLY A CA 1
ATOM 793 C C . GLY A 1 101 ? -3.051 -39.688 -15.016 1 96.44 101 GLY A C 1
ATOM 794 O O . GLY A 1 101 ? -3.85 -40.531 -14.555 1 96.44 101 GLY A O 1
ATOM 795 N N . CYS A 1 102 ? -3.34 -38.531 -15.352 1 96.12 102 CYS A N 1
ATOM 796 C CA . CYS A 1 102 ? -4.758 -38.188 -15.398 1 96.12 102 CYS A CA 1
ATOM 797 C C . CYS A 1 102 ? -5.059 -37.25 -16.578 1 96.12 102 CYS A C 1
ATOM 799 O O . CYS A 1 102 ? -4.152 -36.875 -17.312 1 96.12 102 CYS A O 1
ATOM 801 N N . GLU A 1 103 ? -6.414 -36.938 -16.781 1 95.69 103 GLU A N 1
ATOM 802 C CA . GLU A 1 103 ? -6.836 -36.094 -17.891 1 95.69 103 GLU A CA 1
ATOM 803 C C . GLU A 1 103 ? -7.141 -34.688 -17.406 1 95.69 103 GLU A C 1
ATOM 805 O O . GLU A 1 103 ? -7.445 -33.781 -18.203 1 95.69 103 GLU A O 1
ATOM 810 N N . ASP A 1 104 ? -6.918 -34.438 -16.094 1 93.19 104 ASP A N 1
ATOM 811 C CA . ASP A 1 104 ? -7.238 -33.125 -15.547 1 93.19 104 ASP A CA 1
ATOM 812 C C . ASP A 1 104 ? -6.227 -32.062 -16 1 93.19 104 ASP A C 1
ATOM 814 O O . ASP A 1 104 ? -5.074 -32.406 -16.297 1 93.19 104 ASP A O 1
ATOM 818 N N . THR A 1 105 ? -6.75 -30.828 -16.141 1 92.44 105 THR A N 1
ATOM 819 C CA . THR A 1 105 ? -5.898 -29.688 -16.453 1 92.44 105 THR A CA 1
ATOM 820 C C . THR A 1 105 ? -6.152 -28.547 -15.469 1 92.44 105 THR A C 1
ATOM 822 O O . THR A 1 105 ? -7.195 -28.5 -14.812 1 92.44 105 THR A O 1
ATOM 825 N N . LEU A 1 106 ? -5.172 -27.688 -15.305 1 91.12 106 LEU A N 1
ATOM 826 C CA . LEU A 1 106 ? -5.301 -26.469 -14.531 1 91.12 106 LEU A CA 1
ATOM 827 C C . LEU A 1 106 ? -4.961 -25.25 -15.375 1 91.12 106 LEU A C 1
ATOM 829 O O . LEU A 1 106 ? -3.994 -25.266 -16.141 1 91.12 106 LEU A O 1
ATOM 833 N N . THR A 1 107 ? -5.812 -24.266 -15.266 1 92.94 107 THR A N 1
ATOM 834 C CA . THR A 1 107 ? -5.512 -22.969 -15.883 1 92.94 107 THR A CA 1
ATOM 835 C C . THR A 1 107 ? -4.926 -22.016 -14.852 1 92.94 107 THR A C 1
ATOM 837 O O . THR A 1 107 ? -5.555 -21.719 -13.836 1 92.94 107 THR A O 1
ATOM 840 N N . LEU A 1 108 ? -3.752 -21.484 -15.109 1 93.88 108 LEU A N 1
ATOM 841 C CA . LEU A 1 108 ? -3.051 -20.625 -14.164 1 93.88 108 LEU A CA 1
ATOM 842 C C . LEU A 1 108 ? -2.59 -19.344 -14.836 1 93.88 108 LEU A C 1
ATOM 844 O O . LEU A 1 108 ? -2.172 -19.359 -16 1 93.88 108 LEU A O 1
ATOM 848 N N . PRO A 1 109 ? -2.623 -18.312 -14.078 1 95.94 109 PRO A N 1
ATOM 849 C CA . PRO A 1 109 ? -2.123 -17.078 -14.672 1 95.94 109 PRO A CA 1
ATOM 850 C C . PRO A 1 109 ? -0.598 -17.016 -14.719 1 95.94 109 PRO A C 1
ATOM 852 O O . PRO A 1 109 ? 0.073 -17.516 -13.812 1 95.94 109 PRO A O 1
ATOM 855 N N . VAL A 1 110 ? -0.118 -16.422 -15.781 1 96.38 110 VAL A N 1
ATOM 856 C CA . VAL A 1 110 ? 1.28 -16.031 -15.938 1 96.38 110 VAL A CA 1
ATOM 857 C C . VAL A 1 110 ? 1.386 -14.516 -16.109 1 96.38 110 VAL A C 1
ATOM 859 O O . VAL A 1 110 ? 0.851 -13.953 -17.062 1 96.38 110 VAL A O 1
ATOM 862 N N . ILE A 1 111 ? 2.105 -13.906 -15.188 1 97.44 111 ILE A N 1
ATOM 863 C CA . ILE A 1 111 ? 2.223 -12.453 -15.195 1 97.44 111 ILE A CA 1
ATOM 864 C C . ILE A 1 111 ? 3.297 -12.031 -16.203 1 97.44 111 ILE A C 1
ATOM 866 O O . ILE A 1 111 ? 4.402 -12.578 -16.203 1 97.44 111 ILE A O 1
ATOM 870 N N . LYS A 1 112 ? 2.934 -11.008 -17 1 97.25 112 LYS A N 1
ATOM 871 C CA . LYS A 1 112 ? 3.879 -10.516 -18 1 97.25 112 LYS A CA 1
ATOM 872 C C . LYS A 1 112 ? 4.344 -9.102 -17.672 1 97.25 112 LYS A C 1
ATOM 874 O O . LYS A 1 112 ? 5.367 -8.641 -18.172 1 97.25 112 LYS A O 1
ATOM 879 N N . ARG A 1 113 ? 3.52 -8.438 -16.844 1 97.38 113 ARG A N 1
ATOM 880 C CA . ARG A 1 113 ? 3.871 -7.066 -16.5 1 97.38 113 ARG A CA 1
ATOM 881 C C . ARG A 1 113 ? 3.291 -6.688 -15.141 1 97.38 113 ARG A C 1
ATOM 883 O O . ARG A 1 113 ? 2.143 -7.012 -14.836 1 97.38 113 ARG A O 1
ATOM 890 N N . CYS A 1 114 ? 4.051 -6.055 -14.398 1 96.88 114 CYS A N 1
ATOM 891 C CA . CYS A 1 114 ? 3.645 -5.516 -13.109 1 96.88 114 CYS A CA 1
ATOM 892 C C . CYS A 1 114 ? 3.887 -4.012 -13.047 1 96.88 114 CYS A C 1
ATOM 894 O O . CYS A 1 114 ? 4.766 -3.49 -13.734 1 96.88 114 CYS A O 1
ATOM 896 N N . GLU A 1 115 ? 3.061 -3.342 -12.195 1 95.69 115 GLU A N 1
ATOM 897 C CA . GLU A 1 115 ? 3.252 -1.915 -11.953 1 95.69 115 GLU A CA 1
ATOM 898 C C . GLU A 1 115 ? 2.795 -1.527 -10.547 1 95.69 115 GLU A C 1
ATOM 900 O O . GLU A 1 115 ? 2.033 -2.258 -9.914 1 95.69 115 GLU A O 1
ATOM 905 N N . CYS A 1 116 ? 3.389 -0.437 -10.109 1 94.69 116 CYS A N 1
ATOM 906 C CA . CYS A 1 116 ? 2.82 0.163 -8.914 1 94.69 116 CYS A CA 1
ATOM 907 C C . CYS A 1 116 ? 1.469 0.802 -9.211 1 94.69 116 CYS A C 1
ATOM 909 O O . CYS A 1 116 ? 1.355 1.633 -10.109 1 94.69 116 CYS A O 1
ATOM 911 N N . ARG A 1 117 ? 0.452 0.361 -8.453 1 92.69 117 ARG A N 1
ATOM 912 C CA . ARG A 1 117 ? -0.911 0.869 -8.562 1 92.69 117 ARG A CA 1
ATOM 913 C C . ARG A 1 117 ? -1.488 1.193 -7.188 1 92.69 117 ARG A C 1
ATOM 915 O O . ARG A 1 117 ? -1.039 0.65 -6.176 1 92.69 117 ARG A O 1
ATOM 922 N N . PRO A 1 118 ? -2.324 2.238 -7.164 1 91.06 118 PRO A N 1
ATOM 923 C CA . PRO A 1 118 ? -2.91 2.551 -5.859 1 91.06 118 PRO A CA 1
ATOM 924 C C . PRO A 1 118 ? -3.414 1.31 -5.125 1 91.06 118 PRO A C 1
ATOM 926 O O . PRO A 1 118 ? -3.969 0.402 -5.75 1 91.06 118 PRO A O 1
ATOM 929 N N . CYS A 1 119 ? -2.965 1.371 -4.016 1 80.69 119 CYS A N 1
ATOM 930 C CA . CYS A 1 119 ? -3.367 0.243 -3.186 1 80.69 119 CYS A CA 1
ATOM 931 C C . CYS A 1 119 ? -4.887 0.14 -3.104 1 80.69 119 CYS A C 1
ATOM 933 O O . CYS A 1 119 ? -5.578 1.156 -3.016 1 80.69 119 CYS A O 1
ATOM 935 N N . GLY A 1 120 ? -5.973 0.002 -4.105 1 57.19 120 GLY A N 1
ATOM 936 C CA . GLY A 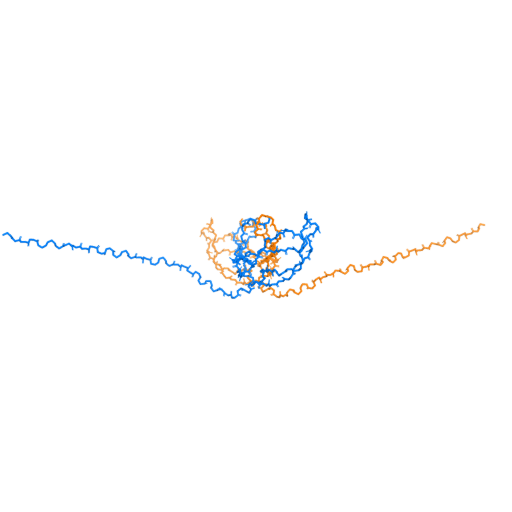1 120 ? -7.422 -0.105 -4.145 1 57.19 120 GLY A CA 1
ATOM 937 C C . GLY A 1 120 ? -8.031 -0.437 -2.797 1 57.19 120 GLY A C 1
ATOM 938 O O . GLY A 1 120 ? -7.34 -0.922 -1.899 1 57.19 120 GLY A O 1
ATOM 939 N N . THR A 1 121 ? -9.344 0.228 -2.607 1 42.72 121 THR A N 1
ATOM 940 C CA . THR A 1 121 ? -10.656 -0.275 -2.219 1 42.72 121 THR A CA 1
ATOM 941 C C . THR A 1 121 ? -10.836 -1.725 -2.662 1 42.72 121 THR A C 1
ATOM 943 O O . THR A 1 121 ? -11.898 -2.312 -2.469 1 42.72 121 THR A O 1
ATOM 946 N N . ARG A 1 122 ? -10.523 -1.979 -3.895 1 36.38 122 ARG A N 1
ATOM 947 C CA . ARG A 1 122 ? -11.172 -3.129 -4.516 1 36.38 122 ARG A CA 1
ATOM 948 C C . ARG A 1 122 ? -11.078 -4.359 -3.623 1 36.38 122 ARG A C 1
ATOM 950 O O . ARG A 1 122 ? -10.18 -4.461 -2.787 1 36.38 122 ARG A O 1
ATOM 957 N N . ASP A 1 123 ? -11.609 -5.539 -4.23 1 35.12 123 ASP A N 1
ATOM 958 C CA . ASP A 1 123 ? -12.297 -6.805 -4 1 35.12 123 ASP A CA 1
ATOM 959 C C . ASP A 1 123 ? -11.391 -7.801 -3.283 1 35.12 123 ASP A C 1
ATOM 961 O O . ASP A 1 123 ? -11.867 -8.625 -2.496 1 35.12 123 ASP A O 1
ATOM 965 N N . GLU A 1 124 ? -10.148 -8.453 -3.924 1 32.72 124 GLU A N 1
ATOM 966 C CA . GLU A 1 124 ? -9.969 -9.898 -3.768 1 32.72 124 GLU A CA 1
ATOM 967 C C . GLU A 1 124 ? -9.312 -10.227 -2.428 1 32.72 124 GLU A C 1
ATOM 969 O O . GLU A 1 124 ? -8.086 -10.203 -2.309 1 32.72 124 GLU A O 1
ATOM 974 N N . LEU A 1 125 ? -9.461 -9.602 -1.391 1 28.41 125 LEU A N 1
ATOM 975 C CA . LEU A 1 125 ? -9.391 -10.469 -0.217 1 28.41 125 LEU A CA 1
ATOM 976 C C . LEU A 1 125 ? -10.531 -11.484 -0.223 1 28.41 125 LEU A C 1
ATOM 978 O O . LEU A 1 125 ? -11.68 -11.133 -0.49 1 28.41 125 LEU A O 1
ATOM 982 N N . MET B 1 1 ? 14.297 -40.156 70.812 1 31.05 1 MET B N 1
ATOM 983 C CA . MET B 1 1 ? 13.586 -39.375 69.812 1 31.05 1 MET B CA 1
ATOM 984 C C . MET B 1 1 ? 14.508 -39.031 68.688 1 31.05 1 MET B C 1
ATOM 986 O O . MET B 1 1 ? 15.492 -38.312 68.812 1 31.05 1 MET B O 1
ATOM 990 N N . LYS B 1 2 ? 14.734 -40.062 67.688 1 42.16 2 LYS B N 1
ATOM 991 C CA . LYS B 1 2 ? 15.516 -40.062 66.438 1 42.16 2 LYS B CA 1
ATOM 992 C C . LYS B 1 2 ? 15.055 -38.938 65.562 1 42.16 2 LYS B C 1
ATOM 994 O O . LYS B 1 2 ? 13.859 -38.812 65.25 1 42.16 2 LYS B O 1
ATOM 999 N N . LEU B 1 3 ? 15.703 -37.781 65.625 1 43.22 3 LEU B N 1
ATOM 1000 C CA . LEU B 1 3 ? 15.578 -36.594 64.75 1 43.22 3 LEU B CA 1
ATOM 1001 C C . LEU B 1 3 ? 15.773 -36.938 63.281 1 43.22 3 LEU B C 1
ATOM 1003 O O . LEU B 1 3 ? 16.828 -37.469 62.906 1 43.22 3 LEU B O 1
ATOM 1007 N N . GLY B 1 4 ? 14.766 -37.594 62.656 1 41.59 4 GLY B N 1
ATOM 1008 C CA . GLY B 1 4 ? 14.75 -37.844 61.219 1 41.59 4 GLY B CA 1
ATOM 1009 C C . GLY B 1 4 ? 15.047 -36.625 60.406 1 41.59 4 GLY B C 1
ATOM 1010 O O . GLY B 1 4 ? 14.516 -35.531 60.656 1 41.59 4 GLY B O 1
ATOM 1011 N N . THR B 1 5 ? 16.328 -36.406 59.906 1 52.38 5 THR B N 1
ATOM 1012 C CA . THR B 1 5 ? 16.859 -35.406 59 1 52.38 5 THR B CA 1
ATOM 1013 C C . THR B 1 5 ? 16.062 -35.375 57.688 1 52.38 5 THR B C 1
ATOM 1015 O O . THR B 1 5 ? 16.016 -36.375 56.969 1 52.38 5 THR B O 1
ATOM 1018 N N . LEU B 1 6 ? 14.844 -34.75 57.656 1 47.03 6 LEU B N 1
ATOM 1019 C CA . LEU B 1 6 ? 14.125 -34.562 56.375 1 47.03 6 LEU B CA 1
ATOM 1020 C C . LEU B 1 6 ? 15 -33.844 55.375 1 47.03 6 LEU B C 1
ATOM 1022 O O . LEU B 1 6 ? 15.469 -32.75 55.594 1 47.03 6 LEU B O 1
ATOM 1026 N N . VAL B 1 7 ? 15.727 -34.625 54.469 1 47.22 7 VAL B N 1
ATOM 1027 C CA . VAL B 1 7 ? 16.484 -34.125 53.344 1 47.22 7 VAL B CA 1
ATOM 1028 C C . VAL B 1 7 ? 15.555 -33.438 52.344 1 47.22 7 VAL B C 1
ATOM 1030 O O . VAL B 1 7 ? 14.656 -34.062 51.781 1 47.22 7 VAL B O 1
ATOM 1033 N N . VAL B 1 8 ? 15.188 -32.125 52.5 1 48.97 8 VAL B N 1
ATOM 1034 C CA . VAL B 1 8 ? 14.453 -31.312 51.531 1 48.97 8 VAL B CA 1
ATOM 1035 C C . VAL B 1 8 ? 15.227 -31.25 50.219 1 48.97 8 VAL B C 1
ATOM 1037 O O . VAL B 1 8 ? 16.328 -30.703 50.156 1 48.97 8 VAL B O 1
ATOM 1040 N N . LEU B 1 9 ? 15.031 -32.312 49.344 1 44.81 9 LEU B N 1
ATOM 1041 C CA . LEU B 1 9 ? 15.562 -32.312 48 1 44.81 9 LEU B CA 1
ATOM 1042 C C . LEU B 1 9 ? 15 -31.109 47.219 1 44.81 9 LEU B C 1
ATOM 1044 O O . LEU B 1 9 ? 13.797 -31.047 46.969 1 44.81 9 LEU B O 1
ATOM 1048 N N . ILE B 1 10 ? 15.633 -29.938 47.25 1 53.16 10 ILE B N 1
ATOM 1049 C CA . ILE B 1 10 ? 15.344 -28.766 46.406 1 53.16 10 ILE B CA 1
ATOM 1050 C C . ILE B 1 10 ? 15.516 -29.109 44.938 1 53.16 10 ILE B C 1
ATOM 1052 O O . ILE B 1 10 ? 16.609 -29.453 44.5 1 53.16 10 ILE B O 1
ATOM 1056 N N . ILE B 1 11 ? 14.477 -29.75 44.344 1 49.91 11 ILE B N 1
ATOM 1057 C CA . ILE B 1 11 ? 14.477 -29.938 42.906 1 49.91 11 ILE B CA 1
ATOM 1058 C C . ILE B 1 11 ? 14.617 -28.578 42.188 1 49.91 11 ILE B C 1
ATOM 1060 O O . ILE B 1 11 ? 13.727 -27.734 42.281 1 49.91 11 ILE B O 1
ATOM 1064 N N . LEU B 1 12 ? 15.883 -28.078 42.062 1 48.66 12 LEU B N 1
ATOM 1065 C CA . LEU B 1 12 ? 16.188 -26.953 41.188 1 48.66 12 LEU B CA 1
ATOM 1066 C C . LEU B 1 12 ? 15.688 -27.203 39.781 1 48.66 12 LEU B C 1
ATOM 1068 O O . LEU B 1 12 ? 16.219 -28.062 39.062 1 48.66 12 LEU B O 1
ATOM 1072 N N . SER B 1 13 ? 14.367 -27.203 39.531 1 51.25 13 SER B N 1
ATOM 1073 C CA . SER B 1 13 ? 13.867 -27.234 38.156 1 51.25 13 SER B CA 1
ATOM 1074 C C . SER B 1 13 ? 14.578 -26.203 37.312 1 51.25 13 SER B C 1
ATOM 1076 O O . SER B 1 13 ? 14.508 -25 37.562 1 51.25 13 SER B O 1
ATOM 1078 N N . VAL B 1 14 ? 15.758 -26.562 36.812 1 47.28 14 VAL B N 1
ATOM 1079 C CA . VAL B 1 14 ? 16.375 -25.797 35.75 1 47.28 14 VAL B CA 1
ATOM 1080 C C . VAL B 1 14 ? 15.391 -25.594 34.625 1 47.28 14 VAL B C 1
ATOM 1082 O O . VAL B 1 14 ? 14.992 -26.547 33.938 1 47.28 14 VAL B O 1
ATOM 1085 N N . VAL B 1 15 ? 14.344 -24.781 34.875 1 46.34 15 VAL B N 1
ATOM 1086 C CA . VAL B 1 15 ? 13.594 -24.359 33.688 1 46.34 15 VAL B CA 1
ATOM 1087 C C . VAL B 1 15 ? 14.555 -24 32.562 1 46.34 15 VAL B C 1
ATOM 1089 O O . VAL B 1 15 ? 15.336 -23.047 32.656 1 46.34 15 VAL B O 1
ATOM 1092 N N . LEU B 1 16 ? 15.07 -25.062 31.906 1 46.09 16 LEU B N 1
ATOM 1093 C CA . LEU B 1 16 ? 15.68 -24.797 30.609 1 46.09 16 LEU B CA 1
ATOM 1094 C C . LEU B 1 16 ? 14.859 -23.781 29.812 1 46.09 16 LEU B C 1
ATOM 1096 O O . LEU B 1 16 ? 13.711 -24.047 29.469 1 46.09 16 LEU B O 1
ATOM 1100 N N . PHE B 1 17 ? 15.047 -22.516 30.219 1 47.09 17 PHE B N 1
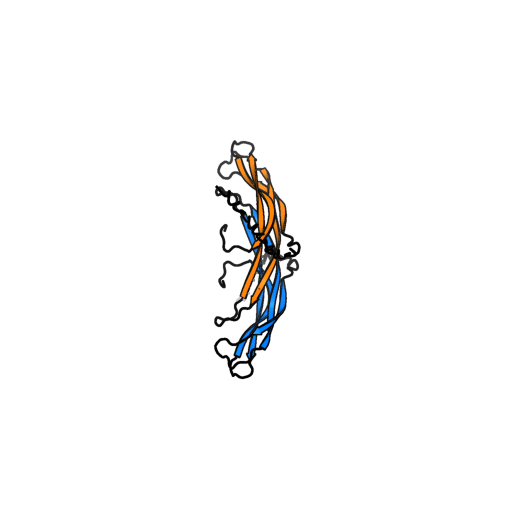ATOM 1101 C CA . PHE B 1 17 ? 14.633 -21.484 29.281 1 47.09 17 PHE B CA 1
ATOM 1102 C C . PHE B 1 17 ? 15.094 -21.812 27.875 1 47.09 17 PHE B C 1
ATOM 1104 O O . PHE B 1 17 ? 16.297 -21.844 27.594 1 47.09 17 PHE B O 1
ATOM 1111 N N . GLN B 1 18 ? 14.484 -22.891 27.266 1 44.62 18 GLN B N 1
ATOM 1112 C CA . GLN B 1 18 ? 14.695 -22.891 25.828 1 44.62 18 GLN B CA 1
ATOM 1113 C C . GLN B 1 18 ? 14.586 -21.484 25.25 1 44.62 18 GLN B C 1
ATOM 1115 O O . GLN B 1 18 ? 13.625 -20.766 25.531 1 44.62 18 GLN B O 1
ATOM 1120 N N . PRO B 1 19 ? 15.789 -21 24.922 1 43.03 19 PRO B N 1
ATOM 1121 C CA . PRO B 1 19 ? 15.633 -19.781 24.125 1 43.03 19 PRO B CA 1
ATOM 1122 C C . PRO B 1 19 ? 14.633 -19.938 22.984 1 43.03 19 PRO B C 1
ATOM 1124 O O . PRO B 1 19 ? 14.688 -20.922 22.234 1 43.03 19 PRO B O 1
ATOM 1127 N N . PHE B 1 20 ? 13.352 -19.734 23.328 1 45.22 20 PHE B N 1
ATOM 1128 C CA . PHE B 1 20 ? 12.562 -19.406 22.141 1 45.22 20 PHE B CA 1
ATOM 1129 C C . PHE B 1 20 ? 13.391 -18.594 21.141 1 45.22 20 PHE B C 1
ATOM 1131 O O . PHE B 1 20 ? 13.852 -17.5 21.469 1 45.22 20 PHE B O 1
ATOM 1138 N N . LEU B 1 21 ? 14.234 -19.312 20.391 1 36.03 21 LEU B N 1
ATOM 1139 C CA . LEU B 1 21 ? 14.773 -18.656 19.203 1 36.03 21 LEU B CA 1
ATOM 1140 C C . LEU B 1 21 ? 13.734 -17.734 18.578 1 36.03 21 LEU B C 1
ATOM 1142 O O . LEU B 1 21 ? 12.688 -18.203 18.125 1 36.03 21 LEU B O 1
ATOM 1146 N N . ASN B 1 22 ? 13.523 -16.688 19.25 1 38.72 22 ASN B N 1
ATOM 1147 C CA . ASN B 1 22 ? 12.977 -15.586 18.469 1 38.72 22 ASN B CA 1
ATOM 1148 C C . ASN B 1 22 ? 13.633 -15.516 17.078 1 38.72 22 ASN B C 1
ATOM 1150 O O . ASN B 1 22 ? 14.828 -15.242 16.969 1 38.72 22 ASN B O 1
ATOM 1154 N N . ALA B 1 23 ? 13.375 -16.562 16.234 1 28.41 23 ALA B N 1
ATOM 1155 C CA . ALA B 1 23 ? 13.664 -16.203 14.859 1 28.41 23 ALA B CA 1
ATOM 1156 C C . ALA B 1 23 ? 13.297 -14.742 14.57 1 28.41 23 ALA B C 1
ATOM 1158 O O . ALA B 1 23 ? 12.125 -14.414 14.398 1 28.41 23 ALA B O 1
ATOM 1159 N N . GLN B 1 24 ? 13.883 -13.891 15.289 1 32.5 24 GLN B N 1
ATOM 1160 C CA . GLN B 1 24 ? 13.922 -12.57 14.68 1 32.5 24 GLN B CA 1
ATOM 1161 C C . GLN B 1 24 ? 14.289 -12.656 13.195 1 32.5 24 GLN B C 1
ATOM 1163 O O . GLN B 1 24 ? 15.406 -13.055 12.852 1 32.5 24 GLN B O 1
ATOM 1168 N N . ALA B 1 25 ? 13.422 -13.305 12.375 1 31.55 25 ALA B N 1
ATOM 1169 C CA . ALA B 1 25 ? 13.703 -12.977 10.984 1 31.55 25 ALA B CA 1
ATOM 1170 C C . ALA B 1 25 ? 14.391 -11.617 10.875 1 31.55 25 ALA B C 1
ATOM 1172 O O . ALA B 1 25 ? 13.859 -10.602 11.352 1 31.55 25 ALA B O 1
ATOM 1173 N N . SER B 1 26 ? 15.672 -11.625 11.07 1 33.81 26 SER B N 1
ATOM 1174 C CA . SER B 1 26 ? 16.391 -10.477 10.531 1 33.81 26 SER B CA 1
ATOM 1175 C C . SER B 1 26 ? 15.734 -9.961 9.258 1 33.81 26 SER B C 1
ATOM 1177 O O . SER B 1 26 ? 15.883 -10.555 8.188 1 33.81 26 SER B O 1
ATOM 1179 N N . LEU B 1 27 ? 14.5 -9.773 9.312 1 34.47 27 LEU B N 1
ATOM 1180 C CA . LEU B 1 27 ? 14.047 -8.969 8.188 1 34.47 27 LEU B CA 1
ATOM 1181 C C . LEU B 1 27 ? 15.062 -7.887 7.844 1 34.47 27 LEU B C 1
ATOM 1183 O O . LEU B 1 27 ? 15.25 -6.938 8.609 1 34.47 27 LEU B O 1
ATOM 1187 N N . ARG B 1 28 ? 16.156 -8.414 7.32 1 34.03 28 ARG B N 1
ATOM 1188 C CA . ARG B 1 28 ? 16.859 -7.406 6.539 1 34.03 28 ARG B CA 1
ATOM 1189 C C . ARG B 1 28 ? 15.891 -6.379 5.961 1 34.03 28 ARG B C 1
ATOM 1191 O O . ARG B 1 28 ? 15.07 -6.711 5.109 1 34.03 28 ARG B O 1
ATOM 1198 N N . PHE B 1 29 ? 15.344 -5.52 6.863 1 38.59 29 PHE B N 1
ATOM 1199 C CA . PHE B 1 29 ? 14.703 -4.32 6.34 1 38.59 29 PHE B CA 1
ATOM 1200 C C . PHE B 1 29 ? 15.484 -3.75 5.168 1 38.59 29 PHE B C 1
ATOM 1202 O O . PHE B 1 29 ? 16.578 -3.201 5.355 1 38.59 29 PHE B O 1
ATOM 1209 N N . SER B 1 30 ? 15.758 -4.488 4.262 1 40.03 30 SER B N 1
ATOM 1210 C CA . SER B 1 30 ? 16.125 -3.611 3.154 1 40.03 30 SER B CA 1
ATOM 1211 C C . SER B 1 30 ? 15.555 -2.213 3.338 1 40.03 30 SER B C 1
ATOM 1213 O O . SER B 1 30 ? 14.438 -2.059 3.834 1 40.03 30 SER B O 1
ATOM 1215 N N . SER B 1 31 ? 16.328 -1.187 3.633 1 44.75 31 SER B N 1
ATOM 1216 C CA . SER B 1 31 ? 16.016 0.213 3.908 1 44.75 31 SER B CA 1
ATOM 1217 C C . SER B 1 31 ? 14.773 0.663 3.143 1 44.75 31 SER B C 1
ATOM 1219 O O . SER B 1 31 ? 14.789 0.736 1.911 1 44.75 31 SER B O 1
ATOM 1221 N N . ALA B 1 32 ? 13.609 -0.011 3.266 1 55.53 32 ALA B N 1
ATOM 1222 C CA . ALA B 1 32 ? 12.445 0.746 2.801 1 55.53 32 ALA B CA 1
ATOM 1223 C C . ALA B 1 32 ? 12.664 2.246 2.986 1 55.53 32 ALA B C 1
ATOM 1225 O O . ALA B 1 32 ? 13.164 2.684 4.023 1 55.53 32 ALA B O 1
ATOM 1226 N N . LYS B 1 33 ? 12.961 2.891 2.025 1 81.75 33 LYS B N 1
ATOM 1227 C CA . LYS B 1 33 ? 13.211 4.324 2.145 1 81.75 33 LYS B CA 1
ATOM 1228 C C . LYS B 1 33 ? 11.938 5.082 2.49 1 81.75 33 LYS B C 1
ATOM 1230 O O . LYS B 1 33 ? 11.172 5.465 1.599 1 81.75 33 LYS B O 1
ATOM 1235 N N . CYS B 1 34 ? 11.406 4.828 3.701 1 94.12 34 CYS B N 1
ATOM 1236 C CA . CYS B 1 34 ? 10.312 5.613 4.266 1 94.12 34 CYS B CA 1
ATOM 1237 C C . CYS B 1 34 ? 10.812 6.512 5.391 1 94.12 34 CYS B C 1
ATOM 1239 O O . CYS B 1 34 ? 11.352 6.027 6.383 1 94.12 34 CYS B O 1
ATOM 1241 N N . ARG B 1 35 ? 10.703 7.777 5.145 1 96.62 35 ARG B N 1
ATOM 1242 C CA . ARG B 1 35 ? 11.188 8.773 6.094 1 96.62 35 ARG B CA 1
ATOM 1243 C C . ARG B 1 35 ? 10.219 9.938 6.219 1 96.62 35 ARG B C 1
ATOM 1245 O O . ARG B 1 35 ? 9.328 10.102 5.379 1 96.62 35 ARG B O 1
ATOM 1252 N N . TYR B 1 36 ? 10.391 10.648 7.383 1 96.62 36 TYR B N 1
ATOM 1253 C CA . TYR B 1 36 ? 9.586 11.859 7.457 1 96.62 36 TYR B CA 1
ATOM 1254 C C . TYR B 1 36 ? 10.289 13.023 6.766 1 96.62 36 TYR B C 1
ATOM 1256 O O . TYR B 1 36 ? 11.523 13.055 6.688 1 96.62 36 TYR B O 1
ATOM 1264 N N . ARG B 1 37 ? 9.562 13.883 6.258 1 97.31 37 ARG B N 1
ATOM 1265 C CA . ARG B 1 37 ? 10.031 15.109 5.633 1 97.31 37 ARG B CA 1
ATOM 1266 C C . ARG B 1 37 ? 9.227 16.312 6.121 1 97.31 37 ARG B C 1
ATOM 1268 O O . ARG B 1 37 ? 8.008 16.234 6.254 1 97.31 37 ARG B O 1
ATOM 1275 N N . ASN B 1 38 ? 9.977 17.344 6.379 1 96.88 38 ASN B N 1
ATOM 1276 C CA . ASN B 1 38 ? 9.297 18.578 6.781 1 96.88 38 ASN B CA 1
ATOM 1277 C C . ASN B 1 38 ? 8.836 19.391 5.57 1 96.88 38 ASN B C 1
ATOM 1279 O O . ASN B 1 38 ? 9.43 19.297 4.496 1 96.88 38 ASN B O 1
ATOM 1283 N N . PHE B 1 39 ? 7.793 20.109 5.777 1 97.38 39 PHE B N 1
ATOM 1284 C CA . PHE B 1 39 ? 7.273 21.047 4.781 1 97.38 39 PHE B CA 1
ATOM 1285 C C . PHE B 1 39 ? 6.582 22.219 5.453 1 97.38 39 PHE B C 1
ATOM 1287 O O . PHE B 1 39 ? 6.32 22.188 6.656 1 97.38 39 PHE B O 1
ATOM 1294 N N . LYS B 1 40 ? 6.418 23.234 4.691 1 96.81 40 LYS B N 1
ATOM 1295 C CA . LYS B 1 40 ? 5.703 24.406 5.215 1 96.81 40 LYS B CA 1
ATOM 1296 C C . LYS B 1 40 ? 4.277 24.453 4.676 1 96.81 40 LYS B C 1
ATOM 1298 O O . LYS B 1 40 ? 4.039 24.156 3.502 1 96.81 40 LYS B O 1
ATOM 1303 N N . GLN B 1 41 ? 3.363 24.812 5.582 1 95.38 41 GLN B N 1
ATOM 1304 C CA . GLN B 1 41 ? 1.956 24.922 5.211 1 95.38 41 GLN B CA 1
ATOM 1305 C C . GLN B 1 41 ? 1.338 26.203 5.781 1 95.38 41 GLN B C 1
ATOM 1307 O O . GLN B 1 41 ? 1.518 26.516 6.961 1 95.38 41 GLN B O 1
ATOM 1312 N N . LYS B 1 42 ? 0.643 26.906 4.926 1 95.25 42 LYS B N 1
ATOM 1313 C CA . LYS B 1 42 ? -0.135 28.031 5.422 1 95.25 42 LYS B CA 1
ATOM 1314 C C . LYS B 1 42 ? -1.426 27.562 6.09 1 95.25 42 LYS B C 1
ATOM 1316 O O . LYS B 1 42 ? -2.207 26.828 5.488 1 95.25 42 LYS B O 1
ATOM 1321 N N . VAL B 1 43 ? -1.56 28.016 7.305 1 92.81 43 VAL B N 1
ATOM 1322 C CA . VAL B 1 43 ? -2.732 27.562 8.047 1 92.81 43 VAL B CA 1
ATOM 1323 C C . VAL B 1 43 ? -3.57 28.766 8.469 1 92.81 43 VAL B C 1
ATOM 1325 O O . VAL B 1 43 ? -3.027 29.812 8.844 1 92.81 43 VAL B O 1
ATOM 1328 N N . GLN B 1 44 ? -4.891 28.641 8.352 1 91.81 44 GLN B N 1
ATOM 1329 C CA . GLN B 1 44 ? -5.863 29.641 8.781 1 91.81 44 GLN B CA 1
ATOM 1330 C C . GLN B 1 44 ? -6.977 29 9.609 1 91.81 44 GLN B C 1
ATOM 1332 O O . GLN B 1 44 ? -7.383 27.875 9.344 1 91.81 44 GLN B O 1
ATOM 1337 N N . ILE B 1 45 ? -7.391 29.812 10.602 1 89.88 45 ILE B N 1
ATOM 1338 C CA . ILE B 1 45 ? -8.539 29.344 11.367 1 89.88 45 ILE B CA 1
ATOM 1339 C C . ILE B 1 45 ? -9.828 29.703 10.625 1 89.88 45 ILE B C 1
ATOM 1341 O O . ILE B 1 45 ? -10.164 30.875 10.477 1 89.88 45 ILE B O 1
ATOM 1345 N N . ARG B 1 46 ? -10.5 28.656 10.258 1 87.88 46 ARG B N 1
ATOM 1346 C CA . ARG B 1 46 ? -11.656 28.859 9.391 1 87.88 46 ARG B CA 1
ATOM 1347 C C . ARG B 1 46 ? -12.773 29.578 10.125 1 87.88 46 ARG B C 1
ATOM 1349 O O . ARG B 1 46 ? -13.398 30.484 9.57 1 87.88 46 ARG B O 1
ATOM 1356 N N . ASP B 1 47 ? -13.062 29.312 11.344 1 88.31 47 ASP B N 1
ATOM 1357 C CA . ASP B 1 47 ? -14.234 29.812 12.062 1 88.31 47 ASP B CA 1
ATOM 1358 C C . ASP B 1 47 ? -13.922 31.125 12.766 1 88.31 47 ASP B C 1
ATOM 1360 O O . ASP B 1 47 ? -14.766 31.656 13.492 1 88.31 47 ASP B O 1
ATOM 1364 N N . ASN B 1 48 ? -12.68 31.75 12.648 1 93.06 48 ASN B N 1
ATOM 1365 C CA . ASN B 1 48 ? -12.281 33 13.297 1 93.06 48 ASN B CA 1
ATOM 1366 C C . ASN B 1 48 ? -11.367 33.844 12.406 1 93.06 48 ASN B C 1
ATOM 1368 O O . ASN B 1 48 ? -10.141 33.75 12.508 1 93.06 48 ASN B O 1
ATOM 1372 N N . PRO B 1 49 ? -11.969 34.75 11.594 1 92.31 49 PRO B N 1
ATOM 1373 C CA . PRO B 1 49 ? -11.195 35.531 10.625 1 92.31 49 PRO B CA 1
ATOM 1374 C C . PRO B 1 49 ? -10.266 36.531 11.297 1 92.31 49 PRO B C 1
ATOM 1376 O O . PRO B 1 49 ? -9.391 37.125 10.633 1 92.31 49 PRO B O 1
ATOM 1379 N N . LEU B 1 50 ? -10.477 36.781 12.523 1 95.38 50 LEU B N 1
ATOM 1380 C CA . LEU B 1 50 ? -9.602 37.688 13.242 1 95.38 50 LEU B CA 1
ATOM 1381 C C . LEU B 1 50 ? -8.211 37.094 13.406 1 95.38 50 LEU B C 1
ATOM 1383 O O . LEU B 1 50 ? -7.238 37.844 13.625 1 95.38 50 LEU B O 1
ATOM 1387 N N . CYS B 1 51 ? -8.102 35.75 13.336 1 96.25 51 CYS B N 1
ATOM 1388 C CA . CYS B 1 51 ? -6.812 35.094 13.438 1 96.25 51 CYS B CA 1
ATOM 1389 C C . CYS B 1 51 ? -6 35.281 12.164 1 96.25 51 CYS B C 1
ATOM 1391 O O . CYS B 1 51 ? -6.422 34.844 11.086 1 96.25 51 CYS B O 1
ATOM 1393 N N . ILE B 1 52 ? -4.773 35.812 12.188 1 96.38 52 ILE B N 1
ATOM 1394 C CA . ILE B 1 52 ? -3.914 36.062 11.039 1 96.38 52 ILE B CA 1
ATOM 1395 C C . ILE B 1 52 ? -3.277 34.75 10.57 1 96.38 52 ILE B C 1
ATOM 1397 O O . ILE B 1 52 ? -2.627 34.062 11.352 1 96.38 52 ILE B O 1
ATOM 1401 N N . PRO B 1 53 ? -3.527 34.406 9.352 1 95.44 53 PRO B N 1
ATOM 1402 C CA . PRO B 1 53 ? -2.896 33.188 8.828 1 95.44 53 PRO B CA 1
ATOM 1403 C C . PRO B 1 53 ? -1.375 33.219 8.945 1 95.44 53 PRO B C 1
ATOM 1405 O O . PRO B 1 53 ? -0.766 34.312 8.891 1 95.44 53 PRO B O 1
ATOM 1408 N N . LYS B 1 54 ? -0.785 31.984 9.109 1 94 54 LYS B N 1
ATOM 1409 C CA . LYS B 1 54 ? 0.671 31.906 9.195 1 94 54 LYS B CA 1
ATOM 1410 C C . LYS B 1 54 ? 1.196 30.609 8.609 1 94 54 LYS B C 1
ATOM 1412 O O . LYS B 1 54 ? 0.47 29.609 8.547 1 94 54 LYS B O 1
ATOM 1417 N N . LYS B 1 55 ? 2.432 30.688 8.133 1 95.75 55 LYS B N 1
ATOM 1418 C CA . LYS B 1 55 ? 3.125 29.516 7.621 1 95.75 55 LYS B CA 1
ATOM 1419 C C . LYS B 1 55 ? 3.736 28.703 8.758 1 95.75 55 LYS B C 1
ATOM 1421 O O . LYS B 1 55 ? 4.512 29.234 9.562 1 95.75 55 LYS B O 1
ATOM 1426 N N . ILE B 1 56 ? 3.334 27.438 8.781 1 95.38 56 ILE B N 1
ATOM 1427 C CA . ILE B 1 56 ? 3.832 26.578 9.859 1 95.38 56 ILE B CA 1
ATOM 1428 C C . ILE B 1 56 ? 4.586 25.391 9.273 1 95.38 56 ILE B C 1
ATOM 1430 O O . ILE B 1 56 ? 4.301 24.953 8.156 1 95.38 56 ILE B O 1
ATOM 1434 N N . ARG B 1 57 ? 5.578 24.969 10.07 1 95.31 57 ARG B N 1
ATOM 1435 C CA . ARG B 1 57 ? 6.301 23.75 9.719 1 95.31 57 ARG B CA 1
ATOM 1436 C C . ARG B 1 57 ? 5.5 22.516 10.086 1 95.31 57 ARG B C 1
ATOM 1438 O O . ARG B 1 57 ? 5.012 22.391 11.211 1 95.31 57 ARG B O 1
ATOM 1445 N N . ARG B 1 58 ? 5.34 21.641 9.039 1 96.56 58 ARG B N 1
ATOM 1446 C CA . ARG B 1 58 ? 4.684 20.344 9.234 1 96.56 58 ARG B CA 1
ATOM 1447 C C . ARG B 1 58 ? 5.566 19.203 8.742 1 96.56 58 ARG B C 1
ATOM 1449 O O . ARG B 1 58 ? 6.648 19.438 8.203 1 96.56 58 ARG B O 1
ATOM 1456 N N . SER B 1 59 ? 5.07 17.969 9.094 1 97.62 59 SER B N 1
ATOM 1457 C CA . SER B 1 59 ? 5.824 16.797 8.664 1 97.62 59 SER B CA 1
ATOM 1458 C C . SER B 1 59 ? 4.918 15.758 8.008 1 97.62 59 SER B C 1
ATOM 1460 O O . SER B 1 59 ? 3.75 15.625 8.383 1 97.62 59 SER B O 1
ATOM 1462 N N . LYS B 1 60 ? 5.516 15.094 7.02 1 97.88 60 LYS B N 1
ATOM 1463 C CA . LYS B 1 60 ? 4.828 14.008 6.336 1 97.88 60 LYS B CA 1
ATOM 1464 C C . LYS B 1 60 ? 5.742 12.797 6.16 1 97.88 60 LYS B C 1
ATOM 1466 O O . LYS B 1 60 ? 6.961 12.914 6.309 1 97.88 60 LYS B O 1
ATOM 1471 N N . CYS B 1 61 ? 5.07 11.68 5.949 1 97.12 61 CYS B N 1
ATOM 1472 C CA . CYS B 1 61 ? 5.84 10.492 5.602 1 97.12 61 CYS B CA 1
ATOM 1473 C C . CYS B 1 61 ? 5.918 10.312 4.09 1 97.12 61 CYS B C 1
ATOM 1475 O O . CYS B 1 61 ? 4.918 10.469 3.389 1 97.12 61 CYS B O 1
ATOM 1477 N N . VAL B 1 62 ? 7.172 10.039 3.664 1 97.19 62 VAL B N 1
ATOM 1478 C CA . VAL B 1 62 ? 7.383 9.797 2.24 1 97.19 62 VAL B CA 1
ATOM 1479 C C . VAL B 1 62 ? 8.438 8.703 2.051 1 97.19 62 VAL B C 1
ATOM 1481 O O . VAL B 1 62 ? 9.43 8.664 2.775 1 97.19 62 VAL B O 1
ATOM 1484 N N . GLY B 1 63 ? 8.078 7.836 1.047 1 95.69 63 GLY B N 1
ATOM 1485 C CA . GLY B 1 63 ? 9.062 6.816 0.727 1 95.69 63 GLY B CA 1
ATOM 1486 C C . GLY B 1 63 ? 8.523 5.723 -0.171 1 95.69 63 GLY B C 1
ATOM 1487 O O . GLY B 1 63 ? 7.562 5.938 -0.912 1 95.69 63 GLY B O 1
ATOM 1488 N N . SER B 1 64 ? 9.312 4.66 -0.244 1 93.94 64 SER B N 1
ATOM 1489 C CA . SER B 1 64 ? 8.961 3.467 -1.005 1 93.94 64 SER B CA 1
ATOM 1490 C C . SER B 1 64 ? 8.984 2.223 -0.122 1 93.94 64 SER B C 1
ATOM 1492 O O . SER B 1 64 ? 9.898 2.039 0.678 1 93.94 64 SER B O 1
ATOM 1494 N N . CYS B 1 65 ? 7.891 1.471 -0.3 1 93.62 65 CYS B N 1
ATOM 1495 C CA . CYS B 1 65 ? 7.766 0.282 0.537 1 93.62 65 CYS B CA 1
ATOM 1496 C C . CYS B 1 65 ? 7.602 -0.971 -0.315 1 93.62 65 CYS B C 1
ATOM 1498 O O . CYS B 1 65 ? 7.066 -0.908 -1.423 1 93.62 65 CYS B O 1
ATOM 1500 N N . LYS B 1 66 ? 8.016 -2.01 0.304 1 94.12 66 LYS B N 1
ATOM 1501 C CA . LYS B 1 66 ? 7.965 -3.291 -0.395 1 94.12 66 LYS B CA 1
ATOM 1502 C C . LYS B 1 66 ? 6.527 -3.781 -0.537 1 94.12 66 LYS B C 1
ATOM 1504 O O . LYS B 1 66 ? 5.695 -3.549 0.344 1 94.12 66 LYS B O 1
ATOM 1509 N N . SER B 1 67 ? 6.359 -4.465 -1.676 1 94 67 SER B N 1
ATOM 1510 C CA . SER B 1 67 ? 5.066 -5.094 -1.923 1 94 67 SER B CA 1
ATOM 1511 C C . SER B 1 67 ? 5.195 -6.254 -2.902 1 94 67 SER B C 1
ATOM 1513 O O . SER B 1 67 ? 6.176 -6.348 -3.641 1 94 67 SER B O 1
ATOM 1515 N N . SER B 1 68 ? 4.215 -7.094 -2.781 1 95.5 68 SER B N 1
ATOM 1516 C CA . SER B 1 68 ? 4.199 -8.25 -3.668 1 95.5 68 SER B CA 1
ATOM 1517 C C . SER B 1 68 ? 2.773 -8.734 -3.926 1 95.5 68 SER B C 1
ATOM 1519 O O . SER B 1 68 ? 1.873 -8.477 -3.121 1 95.5 68 SER B O 1
ATOM 1521 N N . ALA B 1 69 ? 2.623 -9.453 -5.062 1 95.88 69 ALA B N 1
ATOM 1522 C CA . ALA B 1 69 ? 1.375 -10.117 -5.434 1 95.88 69 ALA B CA 1
ATOM 1523 C C . ALA B 1 69 ? 1.638 -11.523 -5.973 1 95.88 69 ALA B C 1
ATOM 1525 O O . ALA B 1 69 ? 2.264 -11.68 -7.023 1 95.88 69 ALA B O 1
ATOM 1526 N N . PHE B 1 70 ? 1.064 -12.445 -5.262 1 96.19 70 PHE B N 1
ATOM 1527 C CA . PHE B 1 70 ? 1.274 -13.859 -5.559 1 96.19 70 PHE B CA 1
ATOM 1528 C C . PHE B 1 70 ? 0.014 -14.477 -6.148 1 96.19 70 PHE B C 1
ATOM 1530 O O . PHE B 1 70 ? -1.075 -14.328 -5.59 1 96.19 70 PHE B O 1
ATOM 1537 N N . PRO B 1 71 ? 0.23 -15.227 -7.285 1 94.75 71 PRO B N 1
ATOM 1538 C CA . PRO B 1 71 ? -0.961 -15.906 -7.797 1 94.75 71 PRO B CA 1
ATOM 1539 C C . PRO B 1 71 ? -1.407 -17.062 -6.906 1 94.75 71 PRO B C 1
ATOM 1541 O O . PRO B 1 71 ? -0.569 -17.781 -6.355 1 94.75 71 PRO B O 1
ATOM 1544 N N . ILE B 1 72 ? -2.709 -17.188 -6.758 1 90.56 72 ILE B N 1
ATOM 1545 C CA . ILE B 1 72 ? -3.27 -18.312 -6.027 1 90.56 72 ILE B CA 1
ATOM 1546 C C . ILE B 1 72 ? -4.047 -19.219 -6.984 1 90.56 72 ILE B C 1
ATOM 1548 O O . ILE B 1 72 ? -4.598 -18.75 -7.984 1 90.56 72 ILE B O 1
ATOM 1552 N N . VAL B 1 73 ? -3.977 -20.453 -6.676 1 84.75 73 VAL B N 1
ATOM 1553 C CA . VAL B 1 73 ? -4.777 -21.391 -7.449 1 84.75 73 VAL B CA 1
ATOM 1554 C C . VAL B 1 73 ? -6.246 -21.281 -7.043 1 84.75 73 VAL B C 1
ATOM 1556 O O . VAL B 1 73 ? -6.578 -21.406 -5.863 1 84.75 73 VAL B O 1
ATOM 1559 N N . SER B 1 74 ? -7.094 -20.938 -7.984 1 82.25 74 SER B N 1
ATOM 1560 C CA . SER B 1 74 ? -8.508 -20.703 -7.688 1 82.25 74 SER B CA 1
ATOM 1561 C C . SER B 1 74 ? -9.391 -21.125 -8.852 1 82.25 74 SER B C 1
ATOM 1563 O O . SER B 1 74 ? -8.969 -21.078 -10.008 1 82.25 74 SER B O 1
ATOM 1565 N N . ALA B 1 75 ? -10.539 -21.625 -8.484 1 78.75 75 ALA B N 1
ATOM 1566 C CA . ALA B 1 75 ? -11.531 -21.953 -9.5 1 78.75 75 ALA B CA 1
ATOM 1567 C C . ALA B 1 75 ? -12.273 -20.703 -9.977 1 78.75 75 ALA B C 1
ATOM 1569 O O . ALA B 1 75 ? -12.945 -20.719 -11.008 1 78.75 75 ALA B O 1
ATOM 1570 N N . LYS B 1 76 ? -12.219 -19.641 -9.25 1 83.69 76 LYS B N 1
ATOM 1571 C CA . LYS B 1 76 ? -12.961 -18.406 -9.508 1 83.69 76 LYS B CA 1
ATOM 1572 C C . LYS B 1 76 ? -12.156 -17.469 -10.406 1 83.69 76 LYS B C 1
ATOM 1574 O O . LYS B 1 76 ? -12.359 -16.25 -10.375 1 83.69 76 LYS B O 1
ATOM 1579 N N . GLY B 1 77 ? -11.172 -18.016 -11.25 1 87.38 77 GLY B N 1
ATOM 1580 C CA . GLY B 1 77 ? -10.367 -17.172 -12.109 1 87.38 77 GLY B CA 1
ATOM 1581 C C . GLY B 1 77 ? -9.023 -16.812 -11.508 1 87.38 77 GLY B C 1
ATOM 1582 O O . GLY B 1 77 ? -8.562 -17.469 -10.57 1 87.38 77 GLY B O 1
ATOM 1583 N N . ASN B 1 78 ? -8.406 -15.805 -12.156 1 91.56 78 ASN B N 1
ATOM 1584 C CA . ASN B 1 78 ? -7.086 -15.391 -11.688 1 91.56 78 ASN B CA 1
ATOM 1585 C C . ASN B 1 78 ? -7.172 -14.602 -10.391 1 91.56 78 ASN B C 1
ATOM 1587 O O . ASN B 1 78 ? -7.789 -13.539 -10.344 1 91.56 78 ASN B O 1
ATOM 1591 N N . GLN B 1 79 ? -6.66 -15.188 -9.336 1 91.5 79 GLN B N 1
ATOM 1592 C CA . GLN B 1 79 ? -6.605 -14.531 -8.031 1 91.5 79 GLN B CA 1
ATOM 1593 C C . GLN B 1 79 ? -5.168 -14.391 -7.547 1 91.5 79 GLN B C 1
ATOM 1595 O O . GLN B 1 79 ? -4.32 -15.234 -7.84 1 91.5 79 GLN B O 1
ATOM 1600 N N . PHE B 1 80 ? -5.004 -13.312 -6.75 1 93.38 80 PHE B N 1
ATOM 1601 C CA . PHE B 1 80 ? -3.678 -13.023 -6.211 1 93.38 80 PHE B CA 1
ATOM 1602 C C . PHE B 1 80 ? -3.754 -12.703 -4.723 1 93.38 80 PHE B C 1
ATOM 1604 O O . PHE B 1 80 ? -4.691 -12.047 -4.27 1 93.38 80 PHE B O 1
ATOM 1611 N N . ARG B 1 81 ? -2.826 -13.25 -3.986 1 93 81 ARG B N 1
ATOM 1612 C CA . ARG B 1 81 ? -2.588 -12.805 -2.617 1 93 81 ARG B CA 1
ATOM 1613 C C . ARG B 1 81 ? -1.612 -11.633 -2.584 1 93 81 ARG B C 1
ATOM 1615 O O . ARG B 1 81 ? -0.47 -11.758 -3.031 1 93 81 ARG B O 1
ATOM 1622 N N . LYS B 1 82 ? -2.057 -10.609 -2.002 1 93.44 82 LYS B N 1
ATOM 1623 C CA . LYS B 1 82 ? -1.26 -9.391 -2 1 93.44 82 LYS B CA 1
ATOM 1624 C C . LYS B 1 82 ? -0.698 -9.102 -0.611 1 93.44 82 LYS B C 1
ATOM 1626 O O . LYS B 1 82 ? -1.394 -9.266 0.393 1 93.44 82 LYS B O 1
ATOM 1631 N N . ILE B 1 83 ? 0.551 -8.789 -0.633 1 93.62 83 ILE B N 1
ATOM 1632 C CA . ILE B 1 83 ? 1.213 -8.219 0.533 1 93.62 83 ILE B CA 1
ATOM 1633 C C . ILE B 1 83 ? 1.763 -6.836 0.187 1 93.62 83 ILE B C 1
ATOM 1635 O O . ILE B 1 83 ? 2.59 -6.699 -0.718 1 93.62 83 ILE B O 1
ATOM 1639 N N . CYS B 1 84 ? 1.317 -5.961 0.92 1 91.94 84 CYS B N 1
ATOM 1640 C CA . CYS B 1 84 ? 1.722 -4.605 0.575 1 91.94 84 CYS B CA 1
ATOM 1641 C C . CYS B 1 84 ? 1.958 -3.77 1.828 1 91.94 84 CYS B C 1
ATOM 1643 O O . CYS B 1 84 ? 1.194 -3.857 2.791 1 91.94 84 CYS B O 1
ATOM 1645 N N . ASN B 1 85 ? 3.014 -3.033 1.783 1 92.19 85 ASN B N 1
ATOM 1646 C CA . ASN B 1 85 ? 3.316 -2.084 2.85 1 92.19 85 ASN B CA 1
ATOM 1647 C C . ASN B 1 85 ? 3.25 -0.643 2.355 1 92.19 85 ASN B C 1
ATOM 1649 O O . ASN B 1 85 ? 3.535 -0.368 1.188 1 92.19 85 ASN B O 1
ATOM 1653 N N . CYS B 1 86 ? 2.941 0.287 3.324 1 92.94 86 CYS B N 1
ATOM 1654 C CA . CYS B 1 86 ? 2.834 1.71 3.02 1 92.94 86 CYS B CA 1
ATOM 1655 C C . CYS B 1 86 ? 3.564 2.547 4.062 1 92.94 86 CYS B C 1
ATOM 1657 O O . CYS B 1 86 ? 3.596 2.188 5.242 1 92.94 86 CYS B O 1
ATOM 1659 N N . CYS B 1 87 ? 4.059 3.637 3.596 1 94.5 87 CYS B N 1
ATOM 1660 C CA . CYS B 1 87 ? 4.766 4.543 4.496 1 94.5 87 CYS B CA 1
ATOM 1661 C C . CYS B 1 87 ? 3.809 5.156 5.512 1 94.5 87 CYS B C 1
ATOM 1663 O O . CYS B 1 87 ? 2.855 5.844 5.137 1 94.5 87 CYS B O 1
ATOM 1665 N N . THR B 1 88 ? 4.105 4.949 6.797 1 94.38 88 THR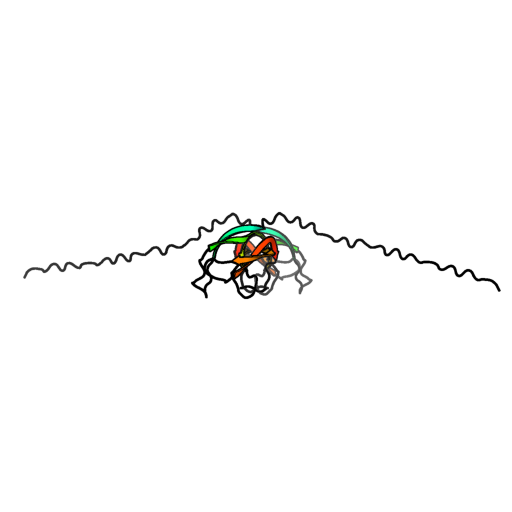 B N 1
ATOM 1666 C CA . THR B 1 88 ? 3.146 5.25 7.855 1 94.38 88 THR B CA 1
ATOM 1667 C C . THR B 1 88 ? 3.844 5.902 9.047 1 94.38 88 THR B C 1
ATOM 1669 O O . THR B 1 88 ? 4.914 5.457 9.469 1 94.38 88 THR B O 1
ATOM 1672 N N . PRO B 1 89 ? 3.178 7.043 9.555 1 95.56 89 PRO B N 1
ATOM 1673 C CA . PRO B 1 89 ? 3.727 7.574 10.797 1 95.56 89 PRO B CA 1
ATOM 1674 C C . PRO B 1 89 ? 3.666 6.57 11.945 1 95.56 89 PRO B C 1
ATOM 1676 O O . PRO B 1 89 ? 2.621 5.957 12.18 1 95.56 89 PRO B O 1
ATOM 1679 N N . ILE B 1 90 ? 4.797 6.465 12.641 1 95.25 90 ILE B N 1
ATOM 1680 C CA . ILE B 1 90 ? 4.816 5.512 13.75 1 95.25 90 ILE B CA 1
ATOM 1681 C C . ILE B 1 90 ? 5.02 6.258 15.062 1 95.25 90 ILE B C 1
ATOM 1683 O O . ILE B 1 90 ? 4.594 5.789 16.125 1 95.25 90 ILE B O 1
ATOM 1687 N N . VAL B 1 91 ? 5.715 7.371 15.047 1 97 91 VAL B N 1
ATOM 1688 C CA . VAL B 1 91 ? 5.895 8.242 16.203 1 97 91 VAL B CA 1
ATOM 1689 C C . VAL B 1 91 ? 5.496 9.672 15.844 1 97 91 VAL B C 1
ATOM 1691 O O . VAL B 1 91 ? 5.984 10.227 14.852 1 97 91 VAL B O 1
ATOM 1694 N N . GLU B 1 92 ? 4.59 10.164 16.562 1 96.38 92 GLU B N 1
ATOM 1695 C CA . GLU B 1 92 ? 4.152 11.539 16.375 1 96.38 92 GLU B CA 1
ATOM 1696 C C . GLU B 1 92 ? 4.078 12.289 17.703 1 96.38 92 GLU B C 1
ATOM 1698 O O . GLU B 1 92 ? 3.834 11.68 18.75 1 96.38 92 GLU B O 1
ATOM 1703 N N . GLU B 1 93 ? 4.352 13.508 17.719 1 96.38 93 GLU B N 1
ATOM 1704 C CA . GLU B 1 93 ? 4.137 14.453 18.812 1 96.38 93 GLU B CA 1
ATOM 1705 C C . GLU B 1 93 ? 3.193 15.578 18.406 1 96.38 93 GLU B C 1
ATOM 1707 O O . GLU B 1 93 ? 2.98 15.805 17.203 1 96.38 93 GLU B O 1
ATOM 1712 N N . ASN B 1 94 ? 2.6 16.188 19.469 1 96.19 94 ASN B N 1
ATOM 1713 C CA . ASN B 1 94 ? 1.7 17.281 19.141 1 96.19 94 ASN B CA 1
ATOM 1714 C C . ASN B 1 94 ? 2.354 18.641 19.406 1 96.19 94 ASN B C 1
ATOM 1716 O O . ASN B 1 94 ? 3.066 18.797 20.406 1 96.19 94 ASN B O 1
ATOM 1720 N N . GLU B 1 95 ? 2.1 19.484 18.516 1 94.38 95 GLU B N 1
ATOM 1721 C CA . GLU B 1 95 ? 2.51 20.875 18.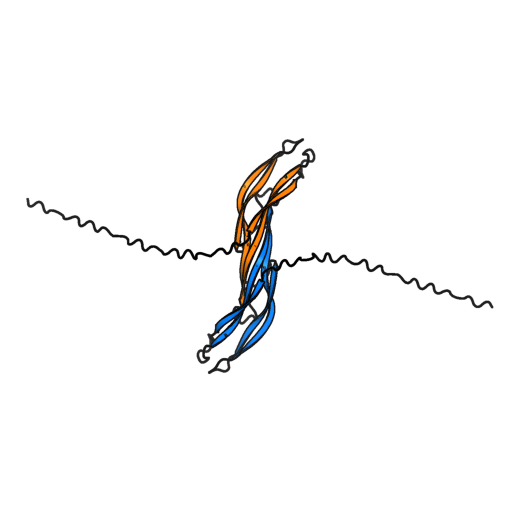688 1 94.38 95 GLU B CA 1
ATOM 1722 C C . GLU B 1 95 ? 1.304 21.812 18.719 1 94.38 95 GLU B C 1
ATOM 1724 O O . GLU B 1 95 ? 0.358 21.641 17.938 1 94.38 95 GLU B O 1
ATOM 1729 N N . ILE B 1 96 ? 1.334 22.781 19.641 1 94.44 96 ILE B N 1
ATOM 1730 C CA . ILE B 1 96 ? 0.279 23.781 19.719 1 94.44 96 ILE B CA 1
ATOM 1731 C C . ILE B 1 96 ? 0.721 25.062 19 1 94.44 96 ILE B C 1
ATOM 1733 O O . ILE B 1 96 ? 1.769 25.625 19.312 1 94.44 96 ILE B O 1
ATOM 1737 N N . VAL B 1 97 ? -0.032 25.406 18.109 1 94.19 97 VAL B N 1
ATOM 1738 C CA . VAL B 1 97 ? 0.277 26.594 17.312 1 94.19 97 VAL B CA 1
ATOM 1739 C C . VAL B 1 97 ? -0.666 27.719 17.703 1 94.19 97 VAL B C 1
ATOM 1741 O O . VAL B 1 97 ? -1.884 27.547 17.766 1 94.19 97 VAL B O 1
ATOM 1744 N N . GLN B 1 98 ? -0.108 28.938 17.969 1 95.06 98 GLN B N 1
ATOM 1745 C CA . GLN B 1 98 ? -0.871 30.141 18.266 1 95.06 98 GLN B CA 1
ATOM 1746 C C . GLN B 1 98 ? -0.926 31.078 17.062 1 95.06 98 GLN B C 1
ATOM 1748 O O . GLN B 1 98 ? -0.024 31.062 16.219 1 95.06 98 GLN B O 1
ATOM 1753 N N . PHE B 1 99 ? -1.968 31.859 17.062 1 95 99 PHE B N 1
ATOM 1754 C CA . PHE B 1 99 ? -2.154 32.781 15.953 1 95 99 PHE B CA 1
ATOM 1755 C C . PHE B 1 99 ? -2.146 34.219 16.453 1 95 99 PHE B C 1
ATOM 1757 O O . PHE B 1 99 ? -2.564 34.5 17.578 1 95 99 PHE B O 1
ATOM 1764 N N . ASP B 1 100 ? -1.579 35.031 15.656 1 95.62 100 ASP B N 1
ATOM 1765 C CA . ASP B 1 100 ? -1.65 36.438 15.984 1 95.62 100 ASP B CA 1
ATOM 1766 C C . ASP B 1 100 ? -3.059 37 15.758 1 95.62 100 ASP B C 1
ATOM 1768 O O . ASP B 1 100 ? -3.789 36.5 14.891 1 95.62 100 ASP B O 1
ATOM 1772 N N . GLY B 1 101 ? -3.443 38.031 16.578 1 96.25 101 GLY B N 1
ATOM 1773 C CA . GLY B 1 101 ? -4.715 38.719 16.391 1 96.25 101 GLY B CA 1
ATOM 1774 C C . GLY B 1 101 ? -5.863 38.062 17.125 1 96.25 101 GLY B C 1
ATOM 1775 O O . GLY B 1 101 ? -6.969 38.594 17.172 1 96.25 101 GLY B O 1
ATOM 1776 N N . CYS B 1 102 ? -5.629 36.844 17.469 1 95.94 102 CYS B N 1
ATOM 1777 C CA . CYS B 1 102 ? -6.691 36.156 18.188 1 95.94 102 CYS B CA 1
ATOM 1778 C C . CYS B 1 102 ? -6.117 35.281 19.297 1 95.94 102 CYS B C 1
ATOM 1780 O O . CYS B 1 102 ? -4.898 35.219 19.469 1 95.94 102 CYS B O 1
ATOM 1782 N N . GLU B 1 103 ? -7.066 34.625 20.109 1 95.5 103 GLU B N 1
ATOM 1783 C CA . GLU B 1 103 ? -6.645 33.781 21.219 1 95.5 103 GLU B CA 1
ATOM 1784 C C . GLU B 1 103 ? -6.754 32.312 20.859 1 95.5 103 GLU B C 1
ATOM 1786 O O . GLU B 1 103 ? -6.379 31.438 21.641 1 95.5 103 GLU B O 1
ATOM 1791 N N . ASP B 1 104 ? -7.137 32.031 19.594 1 93.06 104 ASP B N 1
ATOM 1792 C CA . ASP B 1 104 ? -7.32 30.641 19.188 1 93.06 104 ASP B CA 1
ATOM 1793 C C . ASP B 1 104 ? -5.973 29.938 19 1 93.06 104 ASP B C 1
ATOM 1795 O O . ASP B 1 104 ? -4.961 30.578 18.719 1 93.06 104 ASP B O 1
ATOM 1799 N N . THR B 1 105 ? -6.016 28.625 19.297 1 92.25 105 THR B N 1
ATOM 1800 C CA . THR B 1 105 ? -4.855 27.781 19.078 1 92.25 105 THR B CA 1
ATOM 1801 C C . THR B 1 105 ? -5.238 26.531 18.266 1 92.25 105 THR B C 1
ATOM 1803 O O . THR B 1 105 ? -6.414 26.172 18.219 1 92.25 105 THR B O 1
ATOM 1806 N N . LEU B 1 106 ? -4.266 25.953 17.578 1 91.06 106 LEU B N 1
ATOM 1807 C CA . LEU B 1 106 ? -4.426 24.672 16.875 1 91.06 106 LEU B CA 1
ATOM 1808 C C . LEU B 1 106 ? -3.4 23.656 17.359 1 91.06 106 LEU B C 1
ATOM 1810 O O . LEU B 1 106 ? -2.23 24 17.562 1 91.06 106 LEU B O 1
ATOM 1814 N N . THR B 1 107 ? -3.91 22.469 17.609 1 92.88 107 THR B N 1
ATOM 1815 C CA . THR B 1 107 ? -3.016 21.359 17.906 1 92.88 107 THR B CA 1
ATOM 1816 C C . THR B 1 107 ? -2.777 20.516 16.656 1 92.88 107 THR B C 1
ATOM 1818 O O . THR B 1 107 ? -3.725 20 16.062 1 92.88 107 THR B O 1
ATOM 1821 N N . LEU B 1 108 ? -1.523 20.344 16.266 1 93.81 108 LEU B N 1
ATOM 1822 C CA . LEU B 1 108 ? -1.174 19.641 15.039 1 93.81 108 LEU B CA 1
ATOM 1823 C C . LEU B 1 108 ? -0.123 18.562 15.312 1 93.81 108 LEU B C 1
ATOM 1825 O O . LEU B 1 108 ? 0.787 18.766 16.109 1 93.81 108 LEU B O 1
ATOM 1829 N N . PRO B 1 109 ? -0.254 17.516 14.586 1 95.88 109 PRO B N 1
ATOM 1830 C CA . PRO B 1 109 ? 0.78 16.5 14.758 1 95.88 109 PRO B CA 1
ATOM 1831 C C . PRO B 1 109 ? 2.088 16.859 14.055 1 95.88 109 PRO B C 1
ATOM 1833 O O . PRO B 1 109 ? 2.072 17.453 12.984 1 95.88 109 PRO B O 1
ATOM 1836 N N . VAL B 1 110 ? 3.174 16.484 14.711 1 96.25 110 VAL B N 1
ATOM 1837 C CA . VAL B 1 110 ? 4.516 16.5 14.141 1 96.25 110 VAL B CA 1
ATOM 1838 C C . VAL B 1 110 ? 5.086 15.078 14.125 1 96.25 110 VAL B C 1
ATOM 1840 O O . VAL B 1 110 ? 5.262 14.461 15.172 1 96.25 110 VAL B O 1
ATOM 1843 N N . ILE B 1 111 ? 5.395 14.633 12.914 1 97.44 111 ILE B N 1
ATOM 1844 C CA . ILE B 1 111 ? 5.887 13.266 12.758 1 97.44 111 ILE B CA 1
ATOM 1845 C C . ILE B 1 111 ? 7.379 13.219 13.07 1 97.44 111 ILE B C 1
ATOM 1847 O O . ILE B 1 111 ? 8.148 14.047 12.586 1 97.44 111 ILE B O 1
ATOM 1851 N N . LYS B 1 112 ? 7.742 12.195 13.875 1 97.31 112 LYS B N 1
ATOM 1852 C CA . LYS B 1 112 ? 9.148 12.047 14.25 1 97.31 112 LYS B CA 1
ATOM 1853 C C . LYS B 1 112 ? 9.75 10.789 13.633 1 97.31 112 LYS B C 1
ATOM 1855 O O . LYS B 1 112 ? 10.969 10.656 13.547 1 97.31 112 LYS B O 1
ATOM 1860 N N . ARG B 1 113 ? 8.844 9.867 13.273 1 97.31 113 ARG B N 1
ATOM 1861 C CA . ARG B 1 113 ? 9.328 8.625 12.695 1 97.31 113 ARG B CA 1
ATOM 1862 C C . ARG B 1 113 ? 8.289 8.008 11.766 1 97.31 113 ARG B C 1
ATOM 1864 O O . ARG B 1 113 ? 7.094 8 12.086 1 97.31 113 ARG B O 1
ATOM 1871 N N . CYS B 1 114 ? 8.727 7.539 10.727 1 96.94 114 CYS B N 1
ATOM 1872 C CA . CYS B 1 114 ? 7.902 6.82 9.758 1 96.94 114 CYS B CA 1
ATOM 1873 C C . CYS B 1 114 ? 8.477 5.438 9.477 1 96.94 114 CYS B C 1
ATOM 1875 O O . CYS B 1 114 ? 9.68 5.223 9.609 1 96.94 114 CYS B O 1
ATOM 1877 N N . GLU B 1 115 ? 7.57 4.512 9.086 1 95.56 115 GLU B N 1
ATOM 1878 C CA . GLU B 1 115 ? 7.992 3.174 8.68 1 95.56 115 GLU B CA 1
ATOM 1879 C C . GLU B 1 115 ? 7.031 2.578 7.652 1 95.56 115 GLU B C 1
ATOM 1881 O O . GLU B 1 115 ? 5.891 3.027 7.531 1 95.56 115 GLU B O 1
ATOM 1886 N N . CYS B 1 116 ? 7.598 1.658 6.91 1 94.62 116 CYS B N 1
ATOM 1887 C CA . CYS B 1 116 ? 6.703 0.843 6.094 1 94.62 116 CYS B CA 1
ATOM 1888 C C . CYS B 1 116 ? 5.898 -0.117 6.961 1 94.62 116 CYS B C 1
ATOM 1890 O O . CYS B 1 116 ? 6.469 -0.883 7.738 1 94.62 116 CYS B O 1
ATOM 1892 N N . ARG B 1 117 ? 4.551 -0.013 6.836 1 92.81 117 ARG B N 1
ATOM 1893 C CA . ARG B 1 117 ? 3.605 -0.86 7.559 1 92.81 117 ARG B CA 1
ATOM 1894 C C . ARG B 1 117 ? 2.547 -1.423 6.617 1 92.81 117 ARG B C 1
ATOM 1896 O O . ARG B 1 117 ? 2.293 -0.858 5.551 1 92.81 117 ARG B O 1
ATOM 1903 N N . PRO B 1 118 ? 2.072 -2.66 6.941 1 91.62 118 PRO B N 1
ATOM 1904 C CA . PRO B 1 118 ? 1.034 -3.211 6.066 1 91.62 118 PRO B CA 1
ATOM 1905 C C . PRO B 1 118 ? -0.07 -2.203 5.758 1 91.62 118 PRO B C 1
ATOM 1907 O O . PRO B 1 118 ? -0.474 -1.435 6.633 1 91.62 118 PRO B O 1
ATOM 1910 N N . CYS B 1 119 ? -0.328 -2.299 4.578 1 81.31 119 CYS B N 1
ATOM 1911 C CA . CYS B 1 119 ? -1.359 -1.373 4.121 1 81.31 119 CYS B CA 1
ATOM 1912 C C . CYS B 1 119 ? -2.707 -1.705 4.75 1 81.31 119 CYS B C 1
ATOM 1914 O O . CYS B 1 119 ? -3.016 -2.875 4.984 1 81.31 119 CYS B O 1
ATOM 1916 N N . GLY B 1 120 ? -3.174 -1.438 6.008 1 58.5 120 GLY B N 1
ATOM 1917 C CA . GLY B 1 120 ? -4.434 -1.668 6.695 1 58.5 120 GLY B CA 1
ATOM 1918 C C . GLY B 1 120 ? -5.641 -1.58 5.777 1 58.5 120 GLY B C 1
ATOM 1919 O O . GLY B 1 120 ? -5.547 -1.04 4.672 1 58.5 120 GLY B O 1
ATOM 1920 N N . THR B 1 121 ? -6.625 -2.717 5.68 1 43.38 121 THR B N 1
ATOM 1921 C CA . THR B 1 121 ? -8.016 -2.297 5.547 1 43.38 121 THR B CA 1
ATOM 1922 C C . THR B 1 121 ? -8.273 -1.022 6.344 1 43.38 121 THR B C 1
ATOM 1924 O O . THR B 1 121 ? -9.414 -0.565 6.438 1 43.38 121 THR B O 1
ATOM 1927 N N . ARG B 1 122 ? -7.773 -0.877 7.434 1 37.5 122 ARG B N 1
ATOM 1928 C CA . ARG B 1 122 ? -8.391 0.039 8.391 1 37.5 122 ARG B CA 1
ATOM 1929 C C . ARG B 1 122 ? -8.875 1.309 7.695 1 37.5 122 ARG B C 1
ATOM 1931 O O . ARG B 1 122 ? -8.469 1.599 6.566 1 37.5 122 ARG B O 1
ATOM 1938 N N . ASP B 1 123 ? -8.953 2.58 8.633 1 32.62 123 ASP B N 1
ATOM 1939 C CA . ASP B 1 123 ? -9.789 3.686 9.078 1 32.62 123 ASP B CA 1
ATOM 1940 C C . ASP B 1 123 ? -9.773 4.832 8.07 1 32.62 123 ASP B C 1
ATOM 1942 O O . ASP B 1 123 ? -10.82 5.414 7.766 1 32.62 123 ASP B O 1
ATOM 1946 N N . GLU B 1 124 ? -8.641 5.969 8.047 1 31.53 124 GLU B N 1
ATOM 1947 C CA . GLU B 1 124 ? -8.953 7.391 7.93 1 31.53 124 GLU B CA 1
ATOM 1948 C C . GLU B 1 124 ? -9.141 7.793 6.473 1 31.53 124 GLU B C 1
ATOM 1950 O O . GLU B 1 124 ? -8.172 8.047 5.758 1 31.53 124 GLU B O 1
ATOM 1955 N N . LEU B 1 125 ? -9.68 7.145 5.621 1 27.94 125 LEU B N 1
ATOM 1956 C CA . LEU B 1 125 ? -10.438 7.988 4.699 1 27.94 125 LEU B CA 1
ATOM 1957 C C . LEU B 1 125 ? -11.562 8.711 5.422 1 27.94 125 LEU B C 1
ATOM 1959 O O . LEU B 1 125 ? -12.289 8.109 6.219 1 27.94 125 LEU B O 1
#